Protein AF-A0A1C7M4K4-F1 (afdb_monomer_lite)

InterPro domains:
  IPR022140 Kinesin-like KIF1-type [PF12423] (1-36)

Structure (mmCIF, N/CA/C/O backbone):
data_AF-A0A1C7M4K4-F1
#
_entry.id   AF-A0A1C7M4K4-F1
#
loop_
_atom_site.group_PDB
_atom_site.id
_atom_site.type_symbol
_atom_site.label_atom_id
_atom_site.label_alt_id
_atom_site.label_comp_id
_atom_site.label_asym_id
_atom_site.label_entity_id
_atom_site.label_seq_id
_atom_site.pdbx_PDB_ins_code
_atom_site.Cartn_x
_atom_site.Cartn_y
_atom_site.Cartn_z
_atom_site.occupancy
_atom_site.B_iso_or_equiv
_atom_site.auth_seq_id
_atom_site.auth_comp_id
_atom_site.auth_asym_id
_atom_site.auth_atom_id
_atom_site.pdbx_PDB_model_num
ATOM 1 N N . MET A 1 1 ? 6.924 29.057 -15.628 1.00 46.75 1 MET A N 1
ATOM 2 C CA . MET A 1 1 ? 8.253 29.701 -15.660 1.00 46.75 1 MET A CA 1
ATOM 3 C C . MET A 1 1 ? 8.216 30.944 -14.778 1.00 46.75 1 MET A C 1
ATOM 5 O O . MET A 1 1 ? 7.530 31.891 -15.134 1.00 46.75 1 MET A O 1
ATOM 9 N N . ARG A 1 2 ? 8.827 30.915 -13.585 1.00 50.66 2 ARG A N 1
ATOM 10 C CA . ARG A 1 2 ? 8.952 32.088 -12.697 1.00 50.66 2 ARG A CA 1
ATOM 11 C C . ARG A 1 2 ? 10.409 32.552 -12.726 1.00 50.66 2 ARG A C 1
ATOM 13 O O . ARG A 1 2 ? 11.301 31.719 -12.654 1.00 50.66 2 ARG A O 1
ATOM 20 N N . ASN A 1 3 ? 10.606 33.856 -12.897 1.00 53.69 3 ASN A N 1
ATOM 21 C CA . ASN A 1 3 ? 11.879 34.531 -13.156 1.00 53.69 3 ASN A CA 1
ATOM 22 C C . ASN A 1 3 ? 12.994 34.135 -12.163 1.00 53.69 3 ASN A C 1
ATOM 24 O O . ASN A 1 3 ? 13.045 34.647 -11.049 1.00 53.69 3 ASN A O 1
ATOM 28 N N . LEU A 1 4 ? 13.911 33.251 -12.575 1.00 54.09 4 LEU A N 1
ATOM 29 C CA . LEU A 1 4 ? 15.167 32.974 -11.854 1.00 54.09 4 LEU A CA 1
ATOM 30 C C . LEU A 1 4 ? 16.148 34.155 -11.950 1.00 54.09 4 LEU A C 1
ATOM 32 O O . LEU A 1 4 ? 16.954 34.378 -11.052 1.00 54.09 4 LEU A O 1
ATOM 36 N N . THR A 1 5 ? 16.022 34.974 -12.996 1.00 58.25 5 THR A N 1
ATOM 37 C CA . THR A 1 5 ? 16.877 36.142 -13.246 1.00 58.25 5 THR A CA 1
ATOM 38 C C . THR A 1 5 ? 16.751 37.235 -12.184 1.00 58.25 5 THR A C 1
ATOM 40 O O . THR A 1 5 ? 17.713 37.953 -11.943 1.00 58.25 5 THR A O 1
ATOM 43 N N . THR A 1 6 ? 15.615 37.340 -11.484 1.00 59.91 6 THR A N 1
ATOM 44 C CA . THR A 1 6 ? 15.404 38.350 -10.427 1.00 59.91 6 THR A CA 1
ATOM 45 C C . THR A 1 6 ? 16.174 38.089 -9.130 1.00 59.91 6 THR A C 1
ATOM 47 O O . THR A 1 6 ? 16.177 38.950 -8.251 1.00 59.91 6 THR A O 1
ATOM 50 N N . PHE A 1 7 ? 16.809 36.922 -8.983 1.00 57.34 7 PHE A N 1
ATOM 51 C CA . PHE A 1 7 ? 17.496 36.526 -7.747 1.00 57.34 7 PHE A CA 1
ATOM 52 C C . PHE A 1 7 ? 19.019 36.412 -7.888 1.00 57.34 7 PHE A C 1
ATOM 54 O O . PHE A 1 7 ? 19.685 36.153 -6.890 1.00 57.34 7 PHE A O 1
ATOM 61 N N . ILE A 1 8 ? 19.568 36.670 -9.081 1.00 62.00 8 ILE A N 1
ATOM 62 C CA . ILE A 1 8 ? 21.019 36.653 -9.343 1.00 62.00 8 ILE A CA 1
ATOM 63 C C . ILE A 1 8 ? 21.746 37.680 -8.457 1.00 62.00 8 ILE A C 1
ATOM 65 O O . ILE A 1 8 ? 22.787 37.376 -7.884 1.00 62.00 8 ILE A O 1
ATOM 69 N N . ASP A 1 9 ? 21.136 38.846 -8.233 1.00 61.25 9 ASP A N 1
ATOM 70 C CA . ASP A 1 9 ? 21.729 39.935 -7.442 1.00 61.25 9 ASP A CA 1
ATOM 71 C C . ASP A 1 9 ? 21.470 39.820 -5.925 1.00 61.25 9 ASP A C 1
ATOM 73 O O . ASP A 1 9 ? 21.831 40.709 -5.151 1.00 61.25 9 ASP A O 1
ATOM 77 N N . ARG A 1 10 ? 20.820 38.741 -5.461 1.00 69.25 10 ARG A N 1
ATOM 78 C CA . ARG A 1 10 ? 20.523 38.500 -4.036 1.00 69.25 10 ARG A CA 1
ATOM 79 C C . ARG A 1 10 ? 21.192 37.206 -3.562 1.00 69.25 10 ARG A C 1
ATOM 81 O O . ARG A 1 10 ? 20.513 36.183 -3.442 1.00 69.25 10 ARG A O 1
ATOM 88 N N . PRO A 1 11 ? 22.494 37.235 -3.222 1.00 60.09 11 PRO A N 1
ATOM 89 C CA . PRO A 1 11 ? 23.253 36.032 -2.871 1.00 60.09 11 PRO A CA 1
ATOM 90 C C . PRO A 1 11 ? 22.658 35.261 -1.680 1.00 60.09 11 PRO A C 1
ATOM 92 O O . PRO A 1 11 ? 22.713 34.035 -1.658 1.00 60.09 11 PRO A O 1
ATOM 95 N N . SER A 1 12 ? 21.984 35.937 -0.744 1.00 64.25 12 SER A N 1
ATOM 96 C CA . SER A 1 12 ? 21.275 35.296 0.375 1.00 64.25 12 SER A CA 1
ATOM 97 C C . SER A 1 12 ? 20.030 34.491 -0.029 1.00 64.25 12 SER A C 1
ATOM 99 O O . SER A 1 12 ? 19.659 33.566 0.682 1.00 64.25 12 SER A O 1
ATOM 101 N N . TYR A 1 13 ? 19.389 34.806 -1.160 1.00 53.91 13 TYR A N 1
ATOM 102 C CA . TYR A 1 13 ? 18.239 34.054 -1.690 1.00 53.91 13 TYR A CA 1
ATOM 103 C C . TYR A 1 13 ? 18.662 32.943 -2.664 1.00 53.91 13 TYR A C 1
ATOM 105 O O . TYR A 1 13 ? 17.945 31.956 -2.813 1.00 53.91 13 TYR A O 1
ATOM 113 N N . SER A 1 14 ? 19.838 33.077 -3.289 1.00 56.38 14 SER A N 1
ATOM 114 C CA . SER A 1 14 ? 20.407 32.074 -4.203 1.00 56.38 14 SER A CA 1
ATOM 115 C C . SER A 1 14 ? 20.755 30.744 -3.522 1.00 56.38 14 SER A C 1
ATOM 117 O O . SER A 1 14 ? 20.726 29.706 -4.167 1.00 56.38 14 SER A O 1
ATOM 119 N N . GLN A 1 15 ? 20.985 30.739 -2.201 1.00 57.41 15 GLN A N 1
ATOM 120 C CA . GLN A 1 15 ? 21.306 29.520 -1.441 1.00 57.41 15 GLN A CA 1
ATOM 121 C C . GLN A 1 15 ? 20.171 28.484 -1.393 1.00 57.41 15 GLN A C 1
ATOM 123 O O . GLN A 1 15 ? 20.420 27.328 -1.065 1.00 57.41 15 GLN A O 1
ATOM 128 N N . HIS A 1 16 ? 18.934 28.878 -1.708 1.00 56.62 16 HIS A N 1
ATOM 129 C CA . HIS A 1 16 ? 17.776 27.978 -1.730 1.00 56.62 16 HIS A CA 1
ATOM 130 C C . HIS A 1 16 ? 17.348 27.567 -3.146 1.00 56.62 16 HIS A C 1
ATOM 132 O O . HIS A 1 16 ? 16.358 26.853 -3.296 1.00 56.62 16 HIS A O 1
ATOM 138 N N . PHE A 1 17 ? 18.065 28.018 -4.178 1.00 54.44 17 PHE A N 1
ATOM 139 C CA . PHE A 1 17 ? 17.784 27.695 -5.571 1.00 54.44 17 PHE A CA 1
ATOM 140 C C . PHE A 1 17 ? 19.033 27.095 -6.216 1.00 54.44 17 PHE A C 1
ATOM 142 O O . PHE A 1 17 ? 20.021 27.795 -6.416 1.00 54.44 17 PHE A O 1
ATOM 149 N N . SER A 1 18 ? 18.974 25.820 -6.603 1.00 56.62 18 SER A N 1
ATOM 150 C CA . SER A 1 18 ? 19.970 25.228 -7.500 1.00 56.62 18 SER A CA 1
ATOM 151 C C . SER A 1 18 ? 19.846 25.898 -8.868 1.00 56.62 18 SER A C 1
ATOM 153 O O . SER A 1 18 ? 18.987 25.541 -9.672 1.00 56.62 18 SER A O 1
ATOM 155 N N . SER A 1 19 ? 20.658 26.928 -9.114 1.00 59.34 19 SER A N 1
ATOM 156 C CA . SER A 1 19 ? 20.628 27.707 -10.357 1.00 59.34 19 SER A CA 1
ATOM 157 C C . SER A 1 19 ? 21.043 26.897 -11.586 1.00 59.34 19 SER A C 1
ATOM 159 O O . SER A 1 19 ? 20.659 27.258 -12.694 1.00 59.34 19 SER A O 1
ATOM 161 N N . GLU A 1 20 ? 21.805 25.819 -11.394 1.00 62.69 20 GLU A N 1
ATOM 162 C CA . GLU A 1 20 ? 22.304 24.969 -12.481 1.00 62.69 20 GLU A CA 1
ATOM 163 C C . GLU A 1 20 ? 21.288 23.895 -12.907 1.00 62.69 20 GLU A C 1
ATOM 165 O O . GLU A 1 20 ? 21.146 23.639 -14.099 1.00 62.69 20 GLU A O 1
ATOM 170 N N . GLU A 1 21 ? 20.503 23.335 -11.976 1.00 61.47 21 GLU A N 1
ATOM 171 C CA . GLU A 1 21 ? 19.523 22.273 -12.260 1.00 61.47 21 GLU A CA 1
ATOM 172 C C . GLU A 1 21 ? 18.221 22.457 -11.451 1.00 61.47 21 GLU A C 1
ATOM 174 O O . GLU A 1 21 ? 17.932 21.707 -10.522 1.00 61.47 21 GLU A O 1
ATOM 179 N N . PRO A 1 22 ? 17.372 23.443 -11.793 1.00 58.44 22 PRO A N 1
ATOM 180 C CA . PRO A 1 22 ? 16.155 23.753 -11.032 1.00 58.44 22 PRO A CA 1
ATOM 181 C C . PRO A 1 22 ? 15.040 22.700 -11.164 1.00 58.44 22 PRO A C 1
ATOM 183 O O . PRO A 1 22 ? 13.974 22.853 -10.568 1.00 58.44 22 PRO A O 1
ATOM 186 N N . PHE A 1 23 ? 15.256 21.667 -11.982 1.00 61.31 23 PHE A N 1
ATOM 187 C CA . PHE A 1 23 ? 14.284 20.614 -12.280 1.00 61.31 23 PHE A CA 1
ATOM 188 C C . PHE A 1 23 ? 14.733 19.223 -11.824 1.00 61.31 23 PHE A C 1
ATOM 190 O O . PHE A 1 23 ? 13.946 18.285 -11.948 1.00 61.31 23 PHE A O 1
ATOM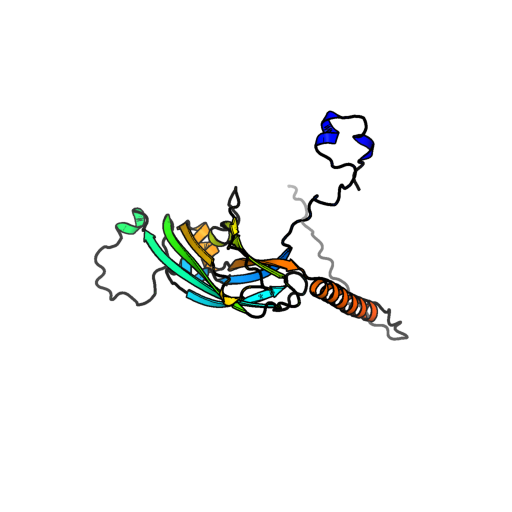 197 N N . TYR A 1 24 ? 15.957 19.084 -11.304 1.00 61.59 24 TYR A N 1
ATOM 198 C CA . TYR A 1 24 ? 16.504 17.797 -10.891 1.00 61.59 24 TYR A CA 1
ATOM 199 C C . TYR A 1 24 ? 16.954 17.852 -9.436 1.00 61.59 24 TYR A C 1
ATOM 201 O O . TYR A 1 24 ? 17.685 18.748 -9.023 1.00 61.59 24 TYR A O 1
ATOM 209 N N . ASP A 1 25 ? 16.521 16.857 -8.669 1.00 63.06 25 ASP A N 1
ATOM 210 C CA . ASP A 1 25 ? 17.173 16.535 -7.409 1.00 63.06 25 ASP A CA 1
ATOM 211 C C . ASP A 1 25 ? 18.479 15.805 -7.742 1.00 63.06 25 ASP A C 1
ATOM 213 O O . ASP A 1 25 ? 18.481 14.842 -8.512 1.00 63.06 25 ASP A O 1
ATOM 217 N N . SER A 1 26 ? 19.594 16.279 -7.184 1.00 68.88 26 SER A N 1
ATOM 218 C CA . SER A 1 26 ? 20.902 15.639 -7.313 1.00 68.88 26 SER A CA 1
ATOM 219 C C . SER A 1 26 ? 21.326 15.087 -5.949 1.00 68.88 26 SER A C 1
ATOM 221 O O . SER A 1 26 ? 21.577 15.872 -5.028 1.00 68.88 26 SER A O 1
ATOM 223 N N . PRO A 1 27 ? 21.400 13.753 -5.779 1.00 69.62 27 PRO A N 1
ATOM 224 C CA . PRO A 1 27 ? 21.104 12.706 -6.764 1.00 69.62 27 PRO A CA 1
ATOM 225 C C . PRO A 1 27 ? 19.590 12.469 -6.962 1.00 69.62 27 PRO A C 1
ATOM 227 O O . PRO A 1 27 ? 18.801 12.753 -6.057 1.00 69.62 27 PRO A O 1
ATOM 230 N N . PRO A 1 28 ? 19.176 11.892 -8.108 1.00 72.06 28 PRO A N 1
ATOM 231 C CA . PRO A 1 28 ? 17.776 11.572 -8.356 1.00 72.06 28 PRO A CA 1
ATOM 232 C C . PRO A 1 28 ? 17.254 10.535 -7.350 1.00 72.06 28 PRO A C 1
ATOM 234 O O . PRO A 1 28 ? 18.022 9.696 -6.862 1.00 72.06 28 PRO A O 1
ATOM 237 N N . PRO A 1 29 ? 15.941 10.540 -7.052 1.00 82.69 29 PRO A N 1
ATOM 238 C CA . PRO A 1 29 ? 15.349 9.571 -6.144 1.00 82.69 29 PRO A CA 1
ATOM 239 C C . PRO A 1 29 ? 15.537 8.144 -6.670 1.00 82.69 29 PRO A C 1
ATOM 241 O O . PRO A 1 29 ? 15.172 7.812 -7.795 1.00 82.69 29 PRO A O 1
ATOM 244 N N . GLU A 1 30 ? 16.080 7.279 -5.816 1.00 89.56 30 GLU A N 1
ATOM 245 C CA . GLU A 1 30 ? 16.436 5.900 -6.166 1.00 89.56 30 GLU A CA 1
ATOM 246 C C . GLU A 1 30 ? 15.213 5.018 -6.474 1.00 89.56 30 GLU A C 1
ATOM 248 O O . GLU A 1 30 ? 15.291 4.080 -7.269 1.00 89.56 30 GLU A O 1
ATOM 253 N N . TYR A 1 31 ? 14.076 5.322 -5.845 1.00 95.00 31 TYR A N 1
ATOM 254 C CA . TYR A 1 31 ? 12.840 4.563 -5.974 1.00 95.00 31 TYR A CA 1
ATOM 255 C C . TYR A 1 31 ? 11.718 5.429 -6.530 1.00 95.00 31 TYR A C 1
ATOM 257 O O . TYR A 1 31 ? 11.457 6.531 -6.050 1.00 95.00 31 TYR A O 1
ATOM 265 N N . SER A 1 32 ? 10.992 4.873 -7.493 1.00 94.69 32 SER A N 1
ATOM 266 C CA . SER A 1 32 ? 9.803 5.472 -8.090 1.00 94.69 32 SER A CA 1
ATOM 267 C C . SER A 1 32 ? 8.543 4.766 -7.606 1.00 94.69 32 SER A C 1
ATOM 269 O O . SER A 1 32 ? 8.531 3.547 -7.439 1.00 94.69 32 SER A O 1
ATOM 271 N N . PHE A 1 33 ? 7.465 5.519 -7.394 1.00 96.50 33 PHE A N 1
ATOM 272 C CA . PHE A 1 33 ? 6.158 4.949 -7.077 1.00 96.50 33 PHE A CA 1
ATOM 273 C C . PHE A 1 33 ? 5.587 4.233 -8.306 1.00 96.50 33 PHE A C 1
ATOM 275 O O . PHE A 1 33 ? 5.303 4.876 -9.316 1.00 96.50 33 PHE A O 1
ATOM 282 N N . ILE A 1 34 ? 5.403 2.914 -8.221 1.00 96.88 34 ILE A N 1
ATOM 283 C CA . ILE A 1 34 ? 4.929 2.107 -9.357 1.00 96.88 34 ILE A CA 1
ATOM 284 C C . ILE A 1 34 ? 3.428 1.841 -9.305 1.00 96.88 34 ILE A C 1
ATOM 286 O O . ILE A 1 34 ? 2.786 1.693 -10.345 1.00 96.88 34 ILE A O 1
ATOM 290 N N . GLY A 1 35 ? 2.841 1.799 -8.111 1.00 97.81 35 GLY A N 1
ATOM 291 C CA . GLY A 1 35 ? 1.451 1.406 -7.961 1.00 97.81 35 GLY A CA 1
ATOM 292 C C . GLY A 1 35 ? 1.040 1.139 -6.527 1.00 97.81 35 GLY A C 1
ATOM 293 O O . GLY A 1 35 ? 1.854 1.169 -5.605 1.00 97.81 35 GLY A O 1
ATOM 294 N N . ASN A 1 36 ? -0.241 0.861 -6.329 1.00 98.19 36 ASN A N 1
ATOM 295 C CA . ASN A 1 36 ? -0.790 0.571 -5.014 1.00 98.19 36 ASN A CA 1
ATOM 296 C C . ASN A 1 36 ? -1.810 -0.567 -5.042 1.00 98.19 36 ASN A C 1
ATOM 298 O O . ASN A 1 36 ? -2.485 -0.815 -6.041 1.00 98.19 36 ASN A O 1
ATOM 302 N N . ALA A 1 37 ? -1.928 -1.238 -3.900 1.00 98.12 37 ALA A N 1
ATOM 303 C CA . ALA A 1 37 ? -3.008 -2.171 -3.618 1.00 98.12 37 ALA A CA 1
ATOM 304 C C . ALA A 1 37 ? -3.968 -1.558 -2.594 1.00 98.12 37 ALA A C 1
ATOM 306 O O . ALA A 1 37 ? -3.532 -0.917 -1.637 1.00 98.12 37 ALA A O 1
ATOM 307 N N . LEU A 1 38 ? -5.276 -1.739 -2.785 1.00 97.50 38 LEU A N 1
ATOM 308 C CA . LEU A 1 38 ? -6.299 -1.146 -1.921 1.00 97.50 38 LEU A CA 1
ATOM 309 C C . LEU A 1 38 ? -6.866 -2.174 -0.946 1.00 97.50 38 LEU A C 1
ATOM 311 O O . LEU A 1 38 ? -7.452 -3.178 -1.346 1.00 97.50 38 LEU A O 1
ATOM 315 N N . LEU A 1 39 ? -6.741 -1.882 0.344 1.00 97.25 39 LEU A N 1
ATOM 316 C CA . LEU A 1 39 ? -7.213 -2.723 1.437 1.00 97.25 39 LEU A CA 1
ATOM 317 C C . LEU A 1 39 ? -8.459 -2.115 2.082 1.00 97.25 39 LEU A C 1
ATOM 319 O O . LEU A 1 39 ? -8.415 -0.984 2.557 1.00 97.25 39 LEU A O 1
ATOM 323 N N . SER A 1 40 ? -9.566 -2.858 2.146 1.00 97.19 40 SER A N 1
ATOM 324 C CA . SER A 1 40 ? -10.767 -2.378 2.842 1.00 97.19 40 SER A CA 1
ATOM 325 C C . SER A 1 40 ? -10.528 -2.268 4.348 1.00 97.19 40 SER A C 1
ATOM 327 O O . SER A 1 40 ? -10.076 -3.215 4.991 1.00 97.19 40 SER A O 1
ATOM 329 N N . LEU A 1 41 ? -10.900 -1.127 4.929 1.00 96.62 41 LEU A N 1
ATOM 330 C CA . LEU A 1 41 ? -10.781 -0.869 6.367 1.00 96.62 41 LEU A CA 1
ATOM 331 C C . LEU A 1 41 ? -12.010 -1.310 7.167 1.00 96.62 41 LEU A C 1
ATOM 333 O O . LEU A 1 41 ? -11.990 -1.335 8.402 1.00 96.62 41 LEU A O 1
ATOM 337 N N . ALA A 1 42 ? -13.081 -1.694 6.471 1.00 95.94 42 ALA A N 1
ATOM 338 C CA . ALA A 1 42 ? -14.365 -2.020 7.072 1.00 95.94 42 ALA A CA 1
ATOM 339 C C . ALA A 1 42 ? -14.285 -3.100 8.175 1.00 95.94 42 ALA A C 1
ATOM 341 O O . ALA A 1 42 ? -14.987 -2.943 9.184 1.00 95.94 42 ALA A O 1
ATOM 342 N N . PRO A 1 43 ? -13.431 -4.145 8.068 1.00 95.38 43 PRO A N 1
ATOM 343 C CA . PRO A 1 43 ? -13.251 -5.139 9.129 1.00 95.38 43 PRO A CA 1
ATOM 344 C C . PRO A 1 43 ? -12.844 -4.542 10.485 1.00 95.38 43 PRO A C 1
ATOM 346 O O . PRO A 1 43 ? -13.414 -4.925 11.509 1.00 95.38 43 PRO A O 1
ATOM 349 N N . LEU A 1 44 ? -11.970 -3.527 10.507 1.00 95.31 44 LEU A N 1
ATOM 350 C CA . LEU A 1 44 ? -11.517 -2.881 11.748 1.00 95.31 44 LEU A CA 1
ATOM 351 C C . LEU A 1 44 ? -12.675 -2.246 12.525 1.00 95.31 44 LEU A C 1
ATOM 353 O O . LEU A 1 44 ? -12.756 -2.376 13.747 1.00 95.31 44 LEU A O 1
ATOM 357 N N . SER A 1 45 ? -13.616 -1.611 11.821 1.00 94.62 45 SER A N 1
ATOM 358 C CA . SER A 1 45 ? -14.796 -0.992 12.446 1.00 94.62 45 SER A CA 1
ATOM 359 C C . SER A 1 45 ? -15.738 -2.010 13.107 1.00 94.62 45 SER A C 1
ATOM 361 O O . SER A 1 45 ? -16.449 -1.674 14.060 1.00 94.62 45 SER A O 1
ATOM 363 N N . ARG A 1 46 ? -15.721 -3.262 12.629 1.00 93.38 46 ARG A N 1
ATOM 364 C CA . ARG A 1 46 ? -16.562 -4.378 13.091 1.00 93.38 46 ARG A CA 1
ATOM 365 C C . ARG A 1 46 ? -15.841 -5.330 14.045 1.00 93.38 46 ARG A C 1
ATOM 367 O O . ARG A 1 46 ? -16.364 -6.399 14.325 1.00 93.38 46 ARG A O 1
ATOM 374 N N . ARG A 1 47 ? -14.649 -4.963 14.530 1.00 92.50 47 ARG A N 1
ATOM 375 C CA . ARG A 1 47 ? -13.801 -5.835 15.365 1.00 92.50 47 ARG A CA 1
ATOM 376 C C . ARG A 1 47 ? -13.450 -7.165 14.691 1.00 92.50 47 ARG A C 1
ATOM 378 O O . ARG A 1 47 ? -13.349 -8.193 15.355 1.00 92.50 47 ARG A O 1
ATOM 385 N N . LEU A 1 48 ? -13.243 -7.143 13.379 1.00 94.12 48 LEU A N 1
ATOM 386 C CA . LEU A 1 48 ? -12.884 -8.322 12.605 1.00 94.12 48 LEU A CA 1
ATOM 387 C C . LEU A 1 48 ? -11.461 -8.215 12.072 1.00 94.12 48 LEU A C 1
ATOM 389 O O . LEU A 1 48 ? -11.057 -7.179 11.544 1.00 94.12 48 LEU A O 1
ATOM 393 N N . SER A 1 49 ? -10.731 -9.321 12.191 1.00 95.62 49 SER A N 1
ATOM 394 C CA . SER A 1 49 ? -9.510 -9.538 11.419 1.00 95.62 49 SER A CA 1
ATOM 395 C C . SER A 1 49 ? -9.889 -10.041 10.027 1.00 95.62 49 SER A C 1
ATOM 397 O O . SER A 1 49 ? -10.911 -10.710 9.865 1.00 95.62 49 SER A O 1
ATOM 399 N N . SER A 1 50 ? -9.089 -9.718 9.020 1.00 96.12 50 SER A N 1
ATOM 400 C CA . SER A 1 50 ? -9.352 -10.089 7.630 1.00 96.12 50 SER A CA 1
ATOM 401 C C . SER A 1 50 ? -8.058 -10.372 6.888 1.00 96.12 50 SER A C 1
ATOM 403 O O . SER A 1 50 ? -7.093 -9.634 7.053 1.00 96.12 50 SER A O 1
ATOM 405 N N . SER A 1 51 ? -8.072 -11.377 6.015 1.00 97.44 51 SER A N 1
ATOM 406 C CA . SER A 1 51 ? -7.002 -11.655 5.058 1.00 97.44 51 SER A CA 1
ATOM 407 C C . SER A 1 51 ? -7.579 -11.620 3.648 1.00 97.44 51 SER A C 1
ATOM 409 O O . SER A 1 51 ? -8.655 -12.170 3.406 1.00 97.44 51 SER A O 1
ATOM 411 N N . SER A 1 52 ? -6.897 -10.944 2.729 1.00 97.19 52 SER A N 1
ATOM 412 C CA . SER A 1 52 ? -7.329 -10.808 1.338 1.00 97.19 52 SER A CA 1
ATOM 413 C C . SER A 1 52 ? -6.132 -10.727 0.402 1.00 97.19 52 SER A C 1
ATOM 415 O O . SER A 1 52 ? -5.126 -10.102 0.733 1.00 97.19 52 SER A O 1
ATOM 417 N N . VAL A 1 53 ? -6.261 -11.313 -0.787 1.00 98.31 53 VAL A N 1
ATOM 418 C CA . VAL A 1 53 ? -5.332 -11.078 -1.897 1.00 98.31 53 VAL A CA 1
ATOM 419 C C . VAL A 1 53 ? -5.898 -9.947 -2.745 1.00 98.31 53 VAL A C 1
ATOM 421 O O . VAL A 1 53 ? -7.026 -10.045 -3.224 1.00 98.31 53 VAL A O 1
ATOM 424 N N . VAL A 1 54 ? -5.132 -8.872 -2.895 1.00 98.00 54 VAL A N 1
ATOM 425 C CA . VAL A 1 54 ? -5.541 -7.651 -3.596 1.00 98.00 54 VAL A CA 1
ATOM 426 C C . VAL A 1 54 ? -4.596 -7.367 -4.767 1.00 98.00 54 VAL A C 1
ATOM 428 O O . VAL A 1 54 ? -3.393 -7.619 -4.654 1.00 98.00 54 VAL A O 1
ATOM 431 N N . PRO A 1 55 ? -5.109 -6.884 -5.911 1.00 98.25 55 PRO A N 1
ATOM 432 C CA . PRO A 1 55 ? -4.276 -6.522 -7.052 1.00 98.25 55 PRO A CA 1
ATOM 433 C C . PRO A 1 55 ? -3.453 -5.262 -6.761 1.00 98.25 55 PRO A C 1
ATOM 435 O O . PRO A 1 55 ? -3.902 -4.359 -6.053 1.00 98.25 55 PRO A O 1
ATOM 438 N N . ILE A 1 56 ? -2.259 -5.204 -7.346 1.00 98.44 56 ILE A N 1
ATOM 439 C CA . ILE A 1 56 ? -1.408 -4.015 -7.391 1.00 98.44 56 ILE A CA 1
ATOM 440 C C . ILE A 1 56 ? -1.662 -3.352 -8.739 1.00 98.44 56 ILE A C 1
ATOM 442 O O . ILE A 1 56 ? -1.346 -3.931 -9.781 1.00 98.44 56 ILE A O 1
ATOM 446 N N . PHE A 1 57 ? -2.235 -2.154 -8.724 1.00 98.19 57 PHE A N 1
ATOM 447 C CA . PHE A 1 57 ? -2.492 -1.393 -9.942 1.00 98.19 57 PHE A CA 1
ATOM 448 C C . PHE A 1 57 ? -1.351 -0.429 -10.222 1.00 98.19 57 PHE A C 1
ATOM 450 O O . PHE A 1 57 ? -0.952 0.332 -9.339 1.00 98.19 57 PHE A O 1
ATOM 457 N N . CYS A 1 58 ? -0.853 -0.440 -11.458 1.00 96.06 58 CYS A N 1
ATOM 458 C CA . CYS A 1 58 ? 0.105 0.546 -11.928 1.00 96.06 58 CYS A CA 1
ATOM 459 C C . CYS A 1 58 ? -0.515 1.938 -11.847 1.00 96.06 58 CYS A C 1
ATOM 461 O O . CYS A 1 58 ? -1.625 2.166 -12.337 1.00 96.06 58 CYS A O 1
ATOM 463 N N . ARG A 1 59 ? 0.214 2.895 -11.269 1.00 92.62 59 ARG A N 1
ATOM 464 C CA . ARG A 1 59 ? -0.282 4.271 -11.171 1.00 92.62 59 ARG A CA 1
ATOM 465 C C . ARG A 1 59 ? -0.454 4.929 -12.540 1.00 92.62 59 ARG A C 1
ATOM 467 O O . ARG A 1 59 ? -1.346 5.770 -12.683 1.00 92.62 59 ARG A O 1
ATOM 474 N N . TYR A 1 60 ? 0.408 4.560 -13.486 1.00 93.31 60 TYR A N 1
ATOM 475 C CA . TYR A 1 60 ? 0.482 5.139 -14.821 1.00 93.31 60 TYR A CA 1
ATOM 476 C C . TYR A 1 60 ? -0.565 4.545 -15.763 1.00 93.31 60 TYR A C 1
ATOM 478 O O . TYR A 1 60 ? -1.415 5.265 -16.279 1.00 93.31 60 TYR A O 1
ATOM 486 N N . THR A 1 61 ? -0.559 3.219 -15.916 1.00 93.56 61 THR A N 1
ATOM 487 C CA . THR A 1 61 ? -1.397 2.533 -16.909 1.00 93.56 61 THR A CA 1
ATOM 488 C C . THR A 1 61 ? -2.763 2.109 -16.375 1.00 93.56 61 THR A C 1
ATOM 490 O O . THR A 1 61 ? -3.638 1.744 -17.156 1.00 93.56 61 THR A O 1
ATOM 493 N N . ALA A 1 62 ? -2.958 2.142 -15.050 1.00 93.00 62 ALA A N 1
ATOM 494 C CA . ALA A 1 62 ? -4.098 1.547 -14.347 1.00 93.00 62 ALA A CA 1
ATOM 495 C C . ALA A 1 62 ? -4.264 0.028 -14.570 1.00 93.00 62 ALA A C 1
ATOM 497 O O . ALA A 1 62 ? -5.290 -0.543 -14.201 1.00 93.00 62 ALA A O 1
ATOM 498 N N . GLU A 1 63 ? -3.256 -0.647 -15.129 1.00 94.50 63 GLU A N 1
ATOM 499 C CA . GLU A 1 63 ? -3.257 -2.098 -15.308 1.00 94.50 63 GLU A CA 1
ATOM 500 C C . GLU A 1 63 ? -2.803 -2.811 -14.032 1.00 94.50 63 GLU A C 1
ATOM 502 O O . GLU A 1 63 ? -1.998 -2.293 -13.252 1.00 94.50 63 GLU A O 1
ATOM 507 N N . ALA A 1 64 ? -3.316 -4.020 -13.807 1.00 97.00 64 ALA A N 1
ATOM 508 C CA . ALA A 1 64 ? -2.857 -4.861 -12.711 1.00 97.00 64 ALA A CA 1
ATOM 509 C C . ALA A 1 64 ? -1.462 -5.418 -13.040 1.00 97.00 64 ALA A C 1
ATOM 511 O O . ALA A 1 64 ? -1.321 -6.279 -13.905 1.00 97.00 64 ALA A O 1
ATOM 512 N N . ILE A 1 65 ? -0.439 -4.940 -12.331 1.00 96.50 65 ILE A N 1
ATOM 513 C CA . ILE A 1 65 ? 0.968 -5.347 -12.508 1.00 96.50 65 ILE A CA 1
ATOM 514 C C . ILE A 1 65 ? 1.397 -6.440 -11.528 1.00 96.50 65 ILE A C 1
ATOM 516 O O . ILE A 1 65 ? 2.516 -6.935 -11.582 1.00 96.50 65 ILE A O 1
ATOM 520 N N . GLY A 1 66 ? 0.522 -6.808 -10.598 1.00 97.31 66 GLY A N 1
ATOM 521 C CA . GLY A 1 66 ? 0.804 -7.828 -9.606 1.00 97.31 66 GLY A CA 1
ATOM 522 C C . GLY A 1 66 ? -0.336 -8.004 -8.620 1.00 97.31 66 GLY A C 1
ATOM 523 O O . GLY A 1 66 ? -1.439 -7.487 -8.797 1.00 97.31 66 GLY A O 1
ATOM 524 N N . SER A 1 67 ? -0.065 -8.743 -7.554 1.00 98.12 67 SER A N 1
ATOM 525 C CA . SER A 1 67 ? -0.974 -8.899 -6.422 1.00 98.12 67 SER A CA 1
ATOM 526 C C . SER A 1 67 ? -0.192 -9.085 -5.133 1.00 98.12 67 SER A C 1
ATOM 528 O O . SER A 1 67 ? 0.953 -9.549 -5.147 1.00 98.12 67 SER A O 1
ATOM 530 N N . CYS A 1 68 ? -0.815 -8.747 -4.011 1.00 98.06 68 CYS A N 1
ATOM 531 C CA . CYS A 1 68 ? -0.269 -9.044 -2.701 1.00 98.06 68 CYS A CA 1
ATOM 532 C C . CYS A 1 68 ? -1.325 -9.612 -1.753 1.00 98.06 68 CYS A C 1
ATOM 534 O O . CYS A 1 68 ? -2.506 -9.269 -1.825 1.00 98.06 68 CYS A O 1
ATOM 536 N N . ARG A 1 69 ? -0.898 -10.504 -0.855 1.00 98.12 69 ARG A N 1
ATOM 537 C CA . ARG A 1 69 ? -1.707 -10.943 0.282 1.00 98.12 69 ARG A CA 1
ATOM 538 C C . ARG A 1 69 ? -1.507 -9.961 1.424 1.00 98.12 69 ARG A C 1
ATOM 540 O O . ARG A 1 69 ? -0.380 -9.740 1.862 1.00 98.12 69 ARG A O 1
ATOM 547 N N . VAL A 1 70 ? -2.614 -9.401 1.896 1.00 98.19 70 VAL A N 1
ATOM 548 C CA . VAL A 1 70 ? -2.652 -8.437 2.990 1.00 98.19 70 VAL A CA 1
ATOM 549 C C . VAL A 1 70 ? -3.568 -8.961 4.087 1.00 98.19 70 VAL A C 1
ATOM 551 O O . VAL A 1 70 ? -4.697 -9.380 3.824 1.00 98.19 70 VAL A O 1
ATOM 554 N N . GLU A 1 71 ? -3.088 -8.929 5.324 1.00 98.00 71 GLU A N 1
ATOM 555 C CA . GLU A 1 71 ? -3.841 -9.285 6.520 1.00 98.00 71 GLU A CA 1
ATOM 556 C C . GLU A 1 71 ? -3.916 -8.091 7.478 1.00 98.00 71 GLU A C 1
ATOM 558 O O . GLU A 1 71 ? -2.919 -7.443 7.800 1.00 98.00 71 GLU A O 1
ATOM 563 N N . ILE A 1 72 ? -5.127 -7.824 7.957 1.00 97.19 72 ILE A N 1
ATOM 564 C CA . ILE A 1 72 ? -5.396 -6.966 9.103 1.00 97.19 72 ILE A CA 1
ATOM 565 C C . ILE A 1 72 ? -5.744 -7.880 10.269 1.00 97.19 72 ILE A C 1
ATOM 567 O O . ILE A 1 72 ? -6.772 -8.559 10.235 1.00 97.19 72 ILE A O 1
ATOM 571 N N . LYS A 1 73 ? -4.936 -7.852 11.327 1.00 97.31 73 LYS A N 1
ATOM 572 C CA . LYS A 1 73 ? -5.162 -8.656 12.530 1.00 97.31 73 LYS A CA 1
ATOM 573 C C . LYS A 1 73 ? -5.354 -7.777 13.750 1.00 97.31 73 LYS A C 1
ATOM 575 O O . LYS A 1 73 ? -4.426 -7.099 14.180 1.00 97.31 73 LYS A O 1
ATOM 580 N N . ILE A 1 74 ? -6.539 -7.802 14.345 1.00 96.00 74 ILE A N 1
ATOM 581 C CA . ILE A 1 74 ? -6.798 -7.059 15.581 1.00 96.00 74 ILE A CA 1
ATOM 582 C C . ILE A 1 74 ? -6.024 -7.717 16.720 1.00 96.00 74 ILE A C 1
ATOM 584 O O . ILE A 1 74 ? -6.173 -8.907 16.984 1.00 96.00 74 ILE A O 1
ATOM 588 N N . ALA A 1 75 ? -5.187 -6.925 17.383 1.00 95.75 75 ALA A N 1
ATOM 589 C CA . ALA A 1 75 ? -4.410 -7.355 18.533 1.00 95.75 75 ALA A CA 1
ATOM 590 C C . ALA A 1 75 ? -5.184 -7.124 19.833 1.00 95.75 75 ALA A C 1
ATOM 592 O O . ALA A 1 75 ? -5.216 -7.995 20.695 1.00 95.75 75 ALA A O 1
ATOM 593 N N . ASN A 1 76 ? -5.796 -5.944 19.983 1.00 94.25 76 ASN A N 1
ATOM 594 C CA . ASN A 1 76 ? -6.546 -5.584 21.184 1.00 94.25 76 ASN A CA 1
ATOM 595 C C . ASN A 1 76 ? -7.561 -4.460 20.906 1.00 94.25 76 ASN A C 1
ATOM 597 O O . ASN A 1 76 ? -7.326 -3.597 20.057 1.00 94.25 76 ASN A O 1
ATOM 601 N N . VAL A 1 77 ? -8.662 -4.440 21.662 1.00 93.00 77 VAL A N 1
ATOM 602 C CA . VAL A 1 77 ? -9.636 -3.341 21.696 1.00 93.00 77 VAL A CA 1
ATOM 603 C C . VAL A 1 77 ? -9.944 -2.986 23.148 1.00 93.00 77 VAL A C 1
ATOM 605 O O . VAL A 1 77 ? -10.672 -3.705 23.828 1.00 93.00 77 VAL A O 1
ATOM 608 N N . ILE A 1 78 ? -9.436 -1.847 23.611 1.00 92.81 78 ILE A N 1
ATOM 609 C CA . ILE A 1 78 ? -9.695 -1.335 24.960 1.00 92.81 78 ILE A CA 1
ATOM 610 C C . ILE A 1 78 ? -10.895 -0.391 24.891 1.00 92.81 78 ILE A C 1
ATOM 612 O O . ILE A 1 78 ? -10.854 0.629 24.198 1.00 92.81 78 ILE A O 1
ATOM 616 N N . LEU A 1 79 ? -11.979 -0.738 25.585 1.00 89.38 79 LEU A N 1
ATOM 617 C CA . LEU A 1 79 ? -13.200 0.068 25.619 1.00 89.38 79 LEU A CA 1
ATOM 618 C C . LEU A 1 79 ? -12.979 1.377 26.378 1.00 89.38 79 LEU A C 1
ATOM 620 O O . LEU A 1 79 ? -12.288 1.414 27.393 1.00 89.38 79 LEU A O 1
ATOM 624 N N . SER A 1 80 ? -13.631 2.449 25.924 1.00 86.88 80 SER A N 1
ATOM 625 C CA . SER A 1 80 ? -13.718 3.677 26.720 1.00 86.88 80 SER A CA 1
ATOM 626 C C . SER A 1 80 ? -14.497 3.412 28.025 1.00 86.88 80 SER A C 1
ATOM 628 O O . SER A 1 80 ? -15.494 2.684 27.961 1.00 86.88 80 SER A O 1
ATOM 630 N N . PRO A 1 81 ? -14.175 4.067 29.157 1.00 78.25 81 PRO A N 1
ATOM 631 C CA . PRO A 1 81 ? -14.867 3.865 30.439 1.00 78.25 81 PRO A CA 1
ATOM 632 C C . PRO A 1 81 ? -16.388 4.059 30.362 1.00 78.25 81 PRO A C 1
ATOM 634 O O . PRO A 1 81 ? -17.145 3.319 30.981 1.00 78.25 81 PRO A O 1
ATOM 637 N N . LYS A 1 82 ? -16.849 4.993 29.514 1.00 76.06 82 LYS A N 1
ATOM 638 C CA . LYS A 1 82 ? -18.279 5.257 29.264 1.00 76.06 82 LYS A CA 1
ATOM 639 C C . LYS A 1 82 ? -19.050 4.042 28.728 1.00 76.06 82 LYS A C 1
ATOM 641 O O . LYS A 1 82 ? -20.251 3.960 28.930 1.00 76.06 82 LYS A O 1
ATOM 646 N N . HIS A 1 83 ? -18.359 3.124 28.055 1.00 67.62 83 HIS A N 1
ATOM 647 C CA . HIS A 1 83 ? -18.925 1.904 27.471 1.00 67.62 83 HIS A CA 1
ATOM 648 C C . HIS A 1 83 ? -18.463 0.632 28.201 1.00 67.62 83 HIS A C 1
ATOM 650 O O . HIS A 1 83 ? -18.923 -0.456 27.868 1.00 67.62 83 HIS A O 1
ATOM 656 N N . ALA A 1 84 ? -17.552 0.747 29.175 1.00 62.31 84 ALA A N 1
ATOM 657 C CA . ALA A 1 84 ? -17.084 -0.377 29.984 1.00 62.31 84 ALA A CA 1
ATOM 658 C C . ALA A 1 84 ? -18.129 -0.797 31.034 1.00 62.31 84 ALA A C 1
ATOM 660 O O . ALA A 1 84 ? -18.255 -1.978 31.329 1.00 62.31 84 ALA A O 1
ATOM 661 N N . ASN A 1 85 ? -18.929 0.155 31.530 1.00 57.03 85 ASN A N 1
ATOM 662 C CA . ASN A 1 85 ? -19.931 -0.083 32.578 1.00 57.03 85 ASN A CA 1
ATOM 663 C C . ASN A 1 85 ? -21.317 -0.494 32.043 1.00 57.03 85 ASN A C 1
ATOM 665 O O . ASN A 1 85 ? -22.242 -0.691 32.825 1.00 57.03 85 ASN A O 1
ATOM 669 N N . THR A 1 86 ? -21.490 -0.626 30.722 1.00 56.28 86 THR A N 1
ATOM 670 C CA . THR A 1 86 ? -22.762 -1.053 30.099 1.00 56.28 86 THR A CA 1
ATOM 671 C C . THR A 1 86 ? -22.908 -2.580 30.043 1.00 56.28 86 THR A C 1
ATOM 673 O O . THR A 1 86 ? -23.847 -3.093 29.444 1.00 56.28 86 THR A O 1
ATOM 676 N N . SER A 1 87 ? -22.016 -3.340 30.681 1.00 54.34 87 SER A N 1
ATOM 677 C CA . SER A 1 87 ? -22.226 -4.767 30.933 1.00 54.34 87 SER A CA 1
ATOM 678 C C . SER A 1 87 ? -23.118 -4.970 32.163 1.00 54.34 87 SER A C 1
ATOM 680 O O . SER A 1 87 ? -22.706 -5.584 33.145 1.00 54.34 87 SER A O 1
ATOM 682 N N . THR A 1 88 ? -24.339 -4.433 32.138 1.00 49.34 88 THR A N 1
ATOM 683 C CA . THR A 1 88 ? -25.409 -4.955 32.990 1.00 49.34 88 THR A CA 1
ATOM 684 C C . THR A 1 88 ? -25.939 -6.227 32.335 1.00 49.34 88 THR A C 1
ATOM 686 O O . THR A 1 88 ? -26.153 -6.297 31.125 1.00 49.34 88 THR A O 1
ATOM 689 N N . THR A 1 89 ? -26.058 -7.269 33.148 1.00 51.75 89 THR A N 1
ATOM 690 C CA . THR A 1 89 ? -26.562 -8.611 32.849 1.00 51.75 89 THR A CA 1
ATOM 691 C C . THR A 1 89 ? -27.782 -8.599 31.920 1.00 51.75 89 THR A C 1
ATOM 693 O O . THR A 1 89 ? -28.923 -8.451 32.349 1.00 51.75 89 THR A O 1
ATOM 696 N N . SER A 1 90 ? -27.543 -8.798 30.623 1.00 53.06 90 SER A N 1
ATOM 697 C CA . SER A 1 90 ? -28.587 -9.108 29.648 1.00 53.06 90 SER A CA 1
ATOM 698 C C . SER A 1 90 ? -28.833 -10.616 29.652 1.00 53.06 90 SER A C 1
ATOM 700 O O . SER A 1 90 ? -27.933 -11.391 29.344 1.00 53.06 90 SER A O 1
ATOM 702 N N . THR A 1 91 ? -30.064 -11.033 29.945 1.00 57.06 91 THR A N 1
ATOM 703 C CA . THR A 1 91 ? -30.543 -12.424 29.817 1.00 57.06 91 THR A CA 1
ATOM 704 C C . THR A 1 91 ? -30.844 -12.825 28.369 1.00 57.06 91 THR A C 1
ATOM 706 O O . THR A 1 91 ? -31.247 -13.956 28.106 1.00 57.06 91 THR A O 1
ATOM 709 N N . ARG A 1 92 ? -30.655 -11.917 27.401 1.00 55.41 92 ARG A N 1
ATOM 710 C CA . ARG A 1 92 ? -30.769 -12.241 25.976 1.00 55.41 92 ARG A CA 1
ATOM 711 C C . ARG A 1 92 ? -29.485 -12.892 25.483 1.00 55.41 92 ARG A C 1
ATOM 713 O O . ARG A 1 92 ? -28.412 -12.303 25.600 1.00 55.41 92 ARG A O 1
ATOM 720 N N . SER A 1 93 ? -29.631 -14.072 24.884 1.00 48.44 93 SER A N 1
ATOM 721 C CA . SER A 1 93 ? -28.597 -14.763 24.113 1.00 48.44 93 SER A CA 1
ATOM 722 C C . SER A 1 93 ? -27.859 -13.772 23.210 1.00 48.44 93 SER A C 1
ATOM 724 O O . SER A 1 93 ? -28.484 -13.116 22.370 1.00 48.44 93 SER A O 1
ATOM 726 N N . SER A 1 94 ? -26.546 -13.641 23.398 1.00 51.28 94 SER A N 1
ATOM 727 C CA . SER A 1 94 ? -25.689 -12.789 22.576 1.00 51.28 94 SER A CA 1
ATOM 728 C C . SER A 1 94 ? -25.821 -13.205 21.113 1.00 51.28 94 SER A C 1
ATOM 730 O O . SER A 1 94 ? -25.400 -14.297 20.735 1.00 51.28 94 SER A O 1
ATOM 732 N N . SER A 1 95 ? -26.433 -12.342 20.300 1.00 47.78 95 SER A N 1
ATOM 733 C CA . SER A 1 95 ? -26.444 -12.493 18.845 1.00 47.78 95 SER A CA 1
ATOM 734 C C . SER A 1 95 ? -24.998 -12.653 18.348 1.00 47.78 95 SER A C 1
ATOM 736 O O . SER A 1 95 ? -24.128 -11.919 18.820 1.00 47.78 95 SER A O 1
ATOM 738 N N . PRO A 1 96 ? -24.715 -13.570 17.405 1.00 48.34 96 PRO A N 1
ATOM 739 C CA . PRO A 1 96 ? -23.357 -13.876 16.949 1.00 48.34 96 PRO A CA 1
ATOM 740 C C . PRO A 1 96 ? -22.711 -12.753 16.122 1.00 48.34 96 PRO A C 1
ATOM 742 O O . PRO A 1 96 ? -21.625 -12.941 15.580 1.00 48.34 96 PRO A O 1
ATOM 745 N N . VAL A 1 97 ? -23.358 -11.590 15.988 1.00 49.34 97 VAL A N 1
ATOM 746 C CA . VAL A 1 97 ? -22.825 -10.469 15.213 1.00 49.34 97 VAL A CA 1
ATOM 747 C C . VAL A 1 97 ? -21.678 -9.812 15.992 1.00 49.34 97 VAL A C 1
ATOM 749 O O . VAL A 1 97 ? -21.910 -9.286 17.084 1.00 49.34 97 VAL A O 1
ATOM 752 N N . PRO A 1 98 ? -20.450 -9.785 15.439 1.00 60.91 98 PRO A N 1
ATOM 753 C CA . PRO A 1 98 ? -19.333 -9.053 16.021 1.00 60.91 98 PRO A CA 1
ATOM 754 C C . PRO A 1 98 ? -19.737 -7.597 16.262 1.00 60.91 98 PRO A C 1
ATOM 756 O O . PRO A 1 98 ? -20.109 -6.874 15.334 1.00 60.91 98 PRO A O 1
ATOM 759 N N . GLY A 1 99 ? -19.711 -7.171 17.525 1.00 73.19 99 GLY A N 1
ATOM 760 C CA . GLY A 1 99 ? -20.084 -5.811 17.893 1.00 73.19 99 GLY A CA 1
ATOM 761 C C . GLY A 1 99 ? -19.165 -4.789 17.223 1.00 73.19 99 GLY A C 1
ATOM 762 O O . GLY A 1 99 ? -17.947 -4.960 17.170 1.00 73.19 99 GLY A O 1
ATOM 763 N N . THR A 1 100 ? -19.728 -3.690 16.730 1.00 86.56 100 THR A N 1
ATOM 764 C CA . THR A 1 100 ? -18.931 -2.571 16.212 1.00 86.56 100 THR A CA 1
ATOM 765 C C . THR A 1 100 ? -18.031 -1.992 17.303 1.00 86.56 100 THR A C 1
ATOM 767 O O . THR A 1 100 ? -18.385 -2.009 18.482 1.00 86.56 100 THR A O 1
ATOM 770 N N . VAL A 1 101 ? -16.873 -1.440 16.945 1.00 89.94 101 VAL A N 1
ATOM 771 C CA . VAL A 1 101 ? -16.026 -0.697 17.893 1.00 89.94 101 VAL A CA 1
ATOM 772 C C . VAL A 1 101 ? -16.770 0.572 18.357 1.00 89.94 101 VAL A C 1
ATOM 774 O O . VAL A 1 101 ? -17.093 1.402 17.508 1.00 89.94 101 VAL A O 1
ATOM 777 N N . PRO A 1 102 ? -17.053 0.761 19.667 1.00 91.81 102 PRO A N 1
ATOM 778 C CA . PRO A 1 102 ? -17.642 1.991 20.177 1.00 91.81 102 PRO A CA 1
ATOM 779 C C . PRO A 1 102 ? -16.679 3.174 20.036 1.00 91.81 102 PRO A C 1
ATOM 781 O O . PRO A 1 102 ? -15.469 2.995 20.242 1.00 91.81 102 PRO A O 1
ATOM 784 N N . PRO A 1 103 ? -17.194 4.386 19.761 1.00 93.62 103 PRO A N 1
ATOM 785 C CA . PRO A 1 103 ? -16.390 5.598 19.738 1.00 93.62 103 PRO A CA 1
ATOM 786 C C . PRO A 1 103 ? -15.582 5.804 21.023 1.00 93.62 103 PRO A C 1
ATOM 788 O O . PRO A 1 103 ? -16.087 5.618 22.129 1.00 93.62 103 PRO A O 1
ATOM 791 N N . GLY A 1 104 ? -14.324 6.211 20.869 1.00 93.19 104 GLY A N 1
ATOM 792 C CA . GLY A 1 104 ? -13.395 6.457 21.976 1.00 93.19 104 GLY A CA 1
ATOM 793 C C . GLY A 1 104 ? -12.653 5.214 22.475 1.00 93.19 104 GLY A C 1
ATOM 794 O O . GLY A 1 104 ? -11.816 5.338 23.364 1.00 93.19 104 GLY A O 1
ATOM 795 N N . SER A 1 105 ? -12.916 4.030 21.913 1.00 94.06 105 SER A N 1
ATOM 796 C CA . SER A 1 105 ? -12.125 2.827 22.207 1.00 94.06 105 SER A CA 1
ATOM 797 C C . SER A 1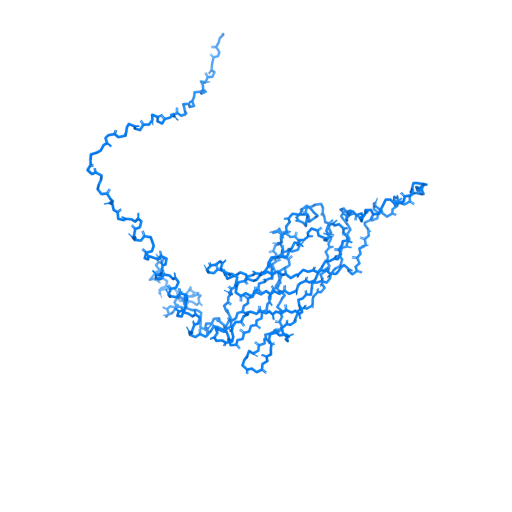 105 ? -10.711 2.947 21.628 1.00 94.06 105 SER A C 1
ATOM 799 O O . SER A 1 105 ? -10.535 3.490 20.536 1.00 94.06 105 SER A O 1
ATOM 801 N N . LYS A 1 106 ? -9.702 2.400 22.311 1.00 95.31 106 LYS A N 1
ATOM 802 C CA . LYS A 1 106 ? -8.343 2.260 21.767 1.00 95.31 106 LYS A CA 1
ATOM 803 C C . LYS A 1 106 ? -8.241 0.938 21.006 1.00 95.31 106 LYS A C 1
ATOM 805 O O . LYS A 1 106 ? -8.458 -0.125 21.584 1.00 95.31 106 LYS A O 1
ATOM 810 N N . LEU A 1 107 ? -7.936 1.015 19.717 1.00 95.25 107 LEU A N 1
ATOM 811 C CA . LEU A 1 107 ? -7.810 -0.116 18.803 1.00 95.25 107 LEU A CA 1
ATOM 812 C C . LEU A 1 107 ? -6.334 -0.331 18.463 1.00 95.25 107 LEU A C 1
ATOM 814 O O . LEU A 1 107 ? -5.681 0.581 17.953 1.00 95.25 107 LEU A O 1
ATOM 818 N N . THR A 1 108 ? -5.840 -1.543 18.705 1.00 97.50 108 THR A N 1
ATOM 819 C CA . THR A 1 108 ? -4.506 -1.988 18.296 1.00 97.50 108 THR A CA 1
ATOM 820 C C . THR A 1 108 ? -4.643 -3.127 17.295 1.00 97.50 108 THR A C 1
ATOM 822 O O . THR A 1 108 ? -5.336 -4.110 17.566 1.00 97.50 108 THR A O 1
ATOM 825 N N . PHE A 1 109 ? -3.977 -3.023 16.150 1.00 97.44 109 PHE A N 1
ATOM 826 C CA . PHE A 1 109 ? -4.011 -4.036 15.096 1.00 97.44 109 PHE A CA 1
ATOM 827 C C . PHE A 1 109 ? -2.667 -4.135 14.374 1.00 97.44 109 PHE A C 1
ATOM 829 O O . PHE A 1 109 ? -1.869 -3.203 14.394 1.00 97.44 109 PHE A O 1
ATOM 836 N N . TYR A 1 110 ? -2.429 -5.266 13.723 1.00 98.25 110 TYR A N 1
ATOM 837 C CA . TYR A 1 110 ? -1.307 -5.482 12.826 1.00 98.25 110 TYR A CA 1
ATOM 838 C C . TYR A 1 110 ? -1.765 -5.354 11.377 1.00 98.25 110 TYR A C 1
ATOM 840 O O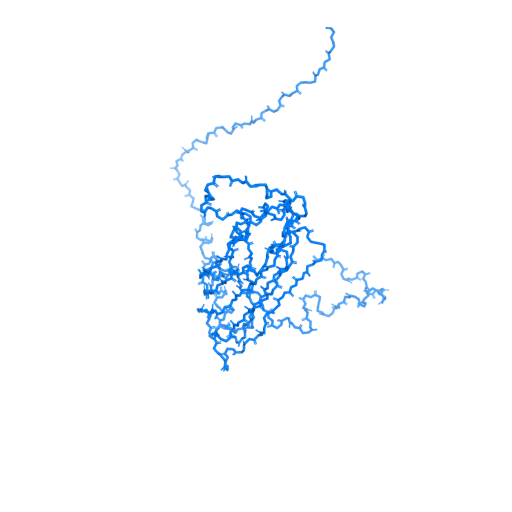 . TYR A 1 110 ? -2.778 -5.944 11.003 1.00 98.25 110 TYR A O 1
ATOM 848 N N . LEU A 1 111 ? -0.991 -4.629 10.573 1.00 98.25 111 LEU A N 1
ATOM 849 C CA . LEU A 1 111 ? -0.984 -4.756 9.120 1.00 98.25 111 LEU A CA 1
ATOM 850 C C . LEU A 1 111 ? 0.145 -5.709 8.736 1.00 98.25 111 LEU A C 1
ATOM 852 O O . LEU A 1 111 ? 1.291 -5.498 9.147 1.00 98.25 111 LEU A O 1
ATOM 856 N N . ILE A 1 112 ? -0.176 -6.731 7.954 1.00 98.56 112 ILE A N 1
ATOM 857 C CA . ILE A 1 112 ? 0.774 -7.734 7.483 1.00 98.56 112 ILE A CA 1
ATOM 858 C C . ILE A 1 112 ? 0.654 -7.843 5.964 1.00 98.56 112 ILE A C 1
ATOM 860 O O . ILE A 1 112 ? -0.444 -8.002 5.443 1.00 98.56 112 ILE A O 1
ATOM 864 N N . VAL A 1 113 ? 1.781 -7.771 5.264 1.00 98.25 113 VAL A N 1
ATOM 865 C CA . VAL A 1 113 ? 1.919 -8.133 3.850 1.00 98.25 113 VAL A CA 1
ATOM 866 C C . VAL A 1 113 ? 2.989 -9.207 3.785 1.00 98.25 113 VAL A C 1
ATOM 868 O O . VAL A 1 113 ? 4.104 -8.987 4.255 1.00 98.25 113 VAL A O 1
ATOM 871 N N . ASP A 1 114 ? 2.653 -10.383 3.273 1.00 95.69 114 ASP A N 1
ATOM 872 C CA . ASP A 1 114 ? 3.528 -11.558 3.374 1.00 95.69 114 ASP A CA 1
ATOM 873 C C . ASP A 1 114 ? 3.666 -12.367 2.081 1.00 95.69 114 ASP A C 1
ATOM 875 O O . ASP A 1 114 ? 4.432 -13.328 2.029 1.00 95.69 114 ASP A O 1
ATOM 879 N N . SER A 1 115 ? 2.953 -11.977 1.028 1.00 96.12 115 SER A N 1
ATOM 880 C CA . SER A 1 115 ? 3.123 -12.541 -0.303 1.00 96.12 115 SER A CA 1
ATOM 881 C C . SER A 1 115 ? 2.922 -11.446 -1.333 1.00 96.12 115 SER A C 1
ATOM 883 O O . SER A 1 115 ? 1.854 -10.843 -1.368 1.00 96.12 115 SER A O 1
ATOM 885 N N . VAL A 1 116 ? 3.928 -11.208 -2.170 1.00 97.81 116 VAL A N 1
ATOM 886 C CA . VAL A 1 116 ? 3.865 -10.306 -3.325 1.00 97.81 116 VAL A CA 1
ATOM 887 C C . VAL A 1 116 ? 4.204 -11.117 -4.570 1.00 97.81 116 VAL A C 1
ATOM 889 O O . VAL A 1 116 ? 5.118 -11.941 -4.550 1.00 97.81 116 VAL A O 1
ATOM 892 N N . LYS A 1 117 ? 3.426 -10.942 -5.640 1.00 96.94 117 LYS A N 1
ATOM 893 C CA . LYS A 1 117 ? 3.560 -11.704 -6.889 1.00 96.94 117 LYS A CA 1
ATOM 894 C C . LYS A 1 117 ? 3.301 -10.821 -8.104 1.00 96.94 117 LYS A C 1
ATOM 896 O O . LYS A 1 117 ? 2.554 -9.851 -8.018 1.00 96.94 117 LYS A O 1
ATOM 901 N N . GLY A 1 118 ? 3.855 -11.220 -9.246 1.00 95.62 118 GLY A N 1
ATOM 902 C CA . GLY A 1 118 ? 3.560 -10.638 -10.561 1.00 95.62 118 GLY A CA 1
ATOM 903 C C . GLY A 1 118 ? 4.431 -9.448 -10.962 1.00 95.62 118 GLY A C 1
ATOM 904 O O . GLY A 1 118 ? 4.488 -9.142 -12.146 1.00 95.62 118 GLY A O 1
ATOM 905 N N . LEU A 1 119 ? 5.170 -8.840 -10.027 1.00 96.56 119 LEU A N 1
ATOM 906 C CA . LEU A 1 119 ? 6.141 -7.801 -10.370 1.00 96.56 119 LEU A CA 1
ATOM 907 C C . LEU A 1 119 ? 7.299 -8.423 -11.166 1.00 96.56 119 LEU A C 1
ATOM 909 O O . LEU A 1 119 ? 7.903 -9.409 -10.745 1.00 96.56 119 LEU A O 1
ATOM 913 N N . SER A 1 120 ? 7.587 -7.875 -12.341 1.00 94.06 120 SER A N 1
ATOM 914 C CA . SER A 1 120 ? 8.550 -8.461 -13.273 1.00 94.06 120 SER A CA 1
ATOM 915 C C . SER A 1 120 ? 9.988 -8.060 -12.932 1.00 94.06 120 SER A C 1
ATOM 917 O O . SER A 1 120 ? 10.303 -6.876 -12.841 1.00 94.06 120 SER A O 1
ATOM 919 N N . HIS A 1 121 ? 10.888 -9.045 -12.834 1.00 94.75 121 HIS A N 1
ATOM 920 C CA . HIS A 1 121 ? 12.338 -8.822 -12.698 1.00 94.75 121 HIS A CA 1
ATOM 921 C C . HIS A 1 121 ? 12.956 -8.143 -13.926 1.00 94.75 121 HIS A C 1
ATOM 923 O O . HIS A 1 121 ? 14.047 -7.578 -13.838 1.00 94.75 121 HIS A O 1
ATOM 929 N N . LEU A 1 122 ? 12.279 -8.202 -15.080 1.00 94.50 122 LEU A N 1
ATOM 930 C CA . LEU A 1 122 ? 12.712 -7.459 -16.259 1.00 94.50 122 LEU A CA 1
ATOM 931 C C . LEU A 1 122 ? 12.525 -5.963 -16.049 1.00 94.50 122 LEU A C 1
ATOM 933 O O . LEU A 1 122 ? 13.306 -5.206 -16.599 1.00 94.50 122 LEU A O 1
ATOM 937 N N . ASP A 1 123 ? 11.547 -5.556 -15.242 1.00 94.88 123 ASP A N 1
ATOM 938 C CA . ASP A 1 123 ? 11.084 -4.171 -15.118 1.00 94.88 123 ASP A CA 1
ATOM 939 C C . ASP A 1 123 ? 11.686 -3.458 -13.919 1.00 94.88 123 ASP A C 1
ATOM 941 O O . ASP A 1 123 ? 11.866 -2.241 -13.928 1.00 94.88 123 ASP A O 1
ATOM 945 N N . PHE A 1 124 ? 11.956 -4.226 -12.869 1.00 96.25 124 PHE A N 1
ATOM 946 C CA . PHE A 1 124 ? 12.326 -3.720 -11.562 1.00 96.25 124 PHE A CA 1
ATOM 947 C C . PHE A 1 124 ? 13.564 -4.465 -11.069 1.00 96.25 124 PHE A C 1
ATOM 949 O O . PHE A 1 124 ? 13.631 -5.692 -11.149 1.00 96.25 124 PHE A O 1
ATOM 956 N N . SER A 1 125 ? 14.556 -3.725 -10.571 1.00 96.69 125 SER A N 1
ATOM 957 C CA . SER A 1 125 ? 15.745 -4.313 -9.934 1.00 96.69 125 SER A CA 1
ATOM 958 C C . SER A 1 125 ? 15.619 -4.372 -8.416 1.00 96.69 125 SER A C 1
ATOM 960 O O . SER A 1 125 ? 16.224 -5.217 -7.781 1.00 96.69 125 SER A O 1
ATOM 962 N N . SER A 1 126 ? 14.845 -3.475 -7.810 1.00 97.69 126 SER A N 1
ATOM 963 C CA . SER A 1 126 ? 14.610 -3.454 -6.366 1.00 97.69 126 SER A CA 1
ATOM 964 C C . SER A 1 126 ? 13.194 -2.987 -6.083 1.00 97.69 126 SER A C 1
ATOM 966 O O . SER A 1 126 ? 12.692 -2.127 -6.809 1.00 97.69 126 SER A O 1
ATOM 968 N N . VAL A 1 127 ? 12.553 -3.536 -5.050 1.00 97.94 127 VAL A N 1
ATOM 969 C CA . VAL A 1 127 ? 11.179 -3.187 -4.657 1.00 97.94 127 VAL A CA 1
ATOM 970 C C . VAL A 1 127 ? 11.063 -3.080 -3.140 1.00 97.94 127 VAL A C 1
ATOM 972 O O . VAL A 1 127 ? 11.559 -3.926 -2.396 1.00 97.94 127 VAL A O 1
ATOM 975 N N . HIS A 1 128 ? 10.324 -2.077 -2.676 1.00 98.12 128 HIS A N 1
ATOM 976 C CA . HIS A 1 128 ? 9.815 -1.998 -1.309 1.00 98.12 128 HIS A CA 1
ATOM 977 C C . HIS A 1 128 ? 8.364 -1.525 -1.305 1.00 98.12 128 HIS A C 1
ATOM 979 O O . HIS A 1 128 ? 7.808 -1.107 -2.323 1.00 98.12 128 HIS A O 1
ATOM 985 N N . LEU A 1 129 ? 7.735 -1.592 -0.137 1.00 98.25 129 LEU A N 1
ATOM 986 C CA . LEU A 1 129 ? 6.396 -1.061 0.067 1.00 98.25 129 LEU A CA 1
ATOM 987 C C . LEU A 1 129 ? 6.353 -0.083 1.238 1.00 98.25 129 LEU A C 1
ATOM 989 O O . LEU A 1 129 ? 7.224 -0.090 2.110 1.00 98.25 129 LEU A O 1
ATOM 993 N N . GLN A 1 130 ? 5.334 0.766 1.253 1.00 97.69 130 GLN A N 1
ATOM 994 C CA . GLN A 1 130 ? 5.087 1.749 2.298 1.00 97.69 130 GLN A CA 1
ATOM 995 C C . GLN A 1 130 ? 3.611 1.745 2.697 1.00 97.69 130 GLN A C 1
ATOM 997 O O . GLN A 1 130 ? 2.715 1.530 1.877 1.00 97.69 130 GLN A O 1
ATOM 1002 N N . ALA A 1 131 ? 3.359 1.995 3.979 1.00 97.19 131 ALA A N 1
ATOM 1003 C CA . ALA A 1 131 ? 2.029 2.263 4.507 1.00 97.19 131 ALA A CA 1
ATOM 1004 C C . ALA A 1 131 ? 2.030 3.604 5.243 1.00 97.19 131 ALA A C 1
ATOM 1006 O O . ALA A 1 131 ? 2.956 3.910 5.993 1.00 97.19 131 ALA A O 1
ATOM 1007 N N . ARG A 1 132 ? 0.976 4.391 5.049 1.00 95.81 132 ARG A N 1
ATOM 1008 C CA . ARG A 1 132 ? 0.799 5.705 5.671 1.00 95.81 132 ARG A CA 1
ATOM 1009 C C . ARG A 1 132 ? -0.113 5.623 6.884 1.00 95.81 132 ARG A C 1
ATOM 1011 O O . ARG A 1 132 ? -1.093 4.877 6.871 1.00 95.81 132 ARG A O 1
ATOM 1018 N N . LEU A 1 133 ? 0.159 6.417 7.916 1.00 93.94 133 LEU A N 1
ATOM 1019 C CA . LEU A 1 133 ? -0.721 6.494 9.085 1.00 93.94 133 LEU A CA 1
ATOM 1020 C C . LEU A 1 133 ? -2.093 7.084 8.730 1.00 93.94 133 LEU A C 1
ATOM 1022 O O . LEU A 1 133 ? -3.126 6.586 9.198 1.00 93.94 133 LEU A O 1
ATOM 1026 N N . SER A 1 134 ? -2.120 8.101 7.862 1.00 94.00 134 SER A N 1
ATOM 1027 C CA . SER A 1 134 ? -3.358 8.722 7.374 1.00 94.00 134 SER A CA 1
ATOM 1028 C C . SER A 1 134 ? -4.305 7.723 6.705 1.00 94.00 134 SER A C 1
ATOM 1030 O O . SER A 1 134 ? -5.522 7.865 6.832 1.00 94.00 134 SER A O 1
ATOM 1032 N N . SER A 1 135 ? -3.775 6.655 6.101 1.00 94.56 135 SER A N 1
ATOM 1033 C CA . SER A 1 135 ? -4.563 5.573 5.503 1.00 94.56 135 SER A CA 1
ATOM 1034 C C . SER A 1 135 ? -5.445 4.826 6.503 1.00 94.56 135 SER A C 1
ATOM 1036 O O . SER A 1 135 ? -6.386 4.164 6.086 1.00 94.56 135 SER A O 1
ATOM 1038 N N . PHE A 1 136 ? -5.173 4.899 7.810 1.00 94.56 136 PHE A N 1
ATOM 1039 C CA . PHE A 1 136 ? -5.948 4.186 8.837 1.00 94.56 136 PHE A CA 1
ATOM 1040 C C . PHE A 1 136 ? -6.757 5.120 9.740 1.00 94.56 136 PHE A C 1
ATOM 1042 O O . PHE A 1 136 ? -7.803 4.725 10.257 1.00 94.56 136 PHE A O 1
ATOM 1049 N N . ILE A 1 137 ? -6.295 6.359 9.923 1.00 92.38 137 ILE A N 1
ATOM 1050 C CA . ILE A 1 137 ? -6.923 7.350 10.815 1.00 92.38 137 ILE A CA 1
ATOM 1051 C C . ILE A 1 137 ? -7.771 8.366 10.022 1.00 92.38 137 ILE A C 1
ATOM 1053 O O . ILE A 1 137 ? -8.642 9.040 10.577 1.00 92.38 137 ILE A O 1
ATOM 1057 N N . GLY A 1 138 ? -7.575 8.435 8.706 1.00 88.31 138 GLY A N 1
ATOM 1058 C CA . GLY A 1 138 ? -8.203 9.394 7.808 1.00 88.31 138 GLY A CA 1
ATOM 1059 C C . GLY A 1 138 ? -7.336 10.639 7.564 1.00 88.31 138 GLY A C 1
ATOM 1060 O O . GLY A 1 138 ? -6.322 10.852 8.230 1.00 88.31 138 GLY A O 1
ATOM 1061 N N . PRO A 1 139 ? -7.752 11.516 6.633 1.00 81.38 139 PRO A N 1
ATOM 1062 C CA . PRO A 1 139 ? -6.913 12.585 6.076 1.00 81.38 139 PRO A CA 1
ATOM 1063 C C . PRO A 1 139 ? -6.706 13.796 7.000 1.00 81.38 139 PRO A C 1
ATOM 1065 O O . PRO A 1 139 ? -6.160 14.804 6.575 1.00 81.38 139 PRO A O 1
ATOM 1068 N N . SER A 1 140 ? -7.176 13.756 8.250 1.00 78.38 140 SER A N 1
ATOM 1069 C CA . SER A 1 140 ? -7.104 14.908 9.163 1.00 78.38 140 SER A CA 1
ATOM 1070 C C . SER A 1 140 ? -5.882 14.920 10.078 1.00 78.38 140 SER A C 1
ATOM 1072 O O . SER A 1 140 ? -5.926 15.565 11.122 1.00 78.38 140 SER A O 1
ATOM 1074 N N . LEU A 1 141 ? -4.829 14.182 9.732 1.00 81.62 141 LEU A N 1
ATOM 1075 C CA . LEU A 1 141 ? -3.562 14.237 10.454 1.00 81.62 141 LEU A CA 1
ATOM 1076 C C . LEU A 1 141 ? -2.778 15.482 10.025 1.00 81.62 141 LEU A C 1
ATOM 1078 O O . LEU A 1 141 ? -2.703 15.795 8.841 1.00 81.62 141 LEU A O 1
ATOM 1082 N N . SER A 1 142 ? -2.204 16.193 10.995 1.00 79.62 142 SER A N 1
ATOM 1083 C CA . SER A 1 142 ? -1.361 17.369 10.749 1.00 79.62 142 SER A CA 1
ATOM 1084 C C . SER A 1 142 ? 0.063 17.004 10.329 1.00 79.62 142 SER A C 1
ATOM 1086 O O . SER A 1 142 ? 0.728 17.800 9.676 1.00 79.62 142 SER A O 1
ATOM 1088 N N . ALA A 1 143 ? 0.528 15.818 10.718 1.00 84.06 143 ALA A N 1
ATOM 1089 C CA . ALA A 1 143 ? 1.823 15.265 10.357 1.00 84.06 143 ALA A CA 1
ATOM 1090 C C . ALA A 1 143 ? 1.610 13.853 9.813 1.00 84.06 143 ALA A C 1
ATOM 1092 O O . ALA A 1 143 ? 0.887 13.056 10.415 1.00 84.06 143 ALA A O 1
ATOM 1093 N N . GLU A 1 144 ? 2.211 13.573 8.661 1.00 90.94 144 GLU A N 1
ATOM 1094 C CA . GLU A 1 144 ? 2.124 12.269 8.022 1.00 90.94 144 GLU A CA 1
ATOM 1095 C C . GLU A 1 144 ? 3.290 11.391 8.466 1.00 90.94 144 GLU A C 1
ATOM 1097 O O . GLU A 1 144 ? 4.451 11.782 8.361 1.00 90.94 144 GLU A O 1
ATOM 1102 N N . GLU A 1 145 ? 2.971 10.181 8.913 1.00 94.06 145 GLU A N 1
ATOM 1103 C CA . GLU A 1 145 ? 3.966 9.155 9.204 1.00 94.06 145 GLU A CA 1
ATOM 1104 C C . GLU A 1 145 ? 3.910 8.067 8.135 1.00 94.06 145 GLU A C 1
ATOM 1106 O O . GLU A 1 145 ? 2.842 7.523 7.827 1.00 94.06 145 GLU A O 1
ATOM 1111 N N . VAL A 1 146 ? 5.079 7.739 7.589 1.00 95.81 146 VAL A N 1
ATOM 1112 C CA . VAL A 1 146 ? 5.252 6.729 6.545 1.00 95.81 146 VAL A CA 1
ATOM 1113 C C . VAL A 1 146 ? 6.073 5.575 7.102 1.00 95.81 146 VAL A C 1
ATOM 1115 O O . VAL A 1 146 ? 7.145 5.769 7.671 1.00 95.81 146 VAL A O 1
ATOM 1118 N N . TYR A 1 147 ? 5.570 4.360 6.917 1.00 97.50 147 TYR A N 1
ATOM 1119 C CA . TYR A 1 147 ? 6.167 3.131 7.419 1.00 97.50 147 TYR A CA 1
ATOM 1120 C C . TYR A 1 147 ? 6.656 2.281 6.243 1.00 97.50 147 TYR A C 1
ATOM 1122 O O . TYR A 1 147 ? 5.843 1.575 5.638 1.00 97.50 147 TYR A O 1
ATOM 1130 N N . PRO A 1 148 ? 7.957 2.325 5.906 1.00 97.50 148 PRO A N 1
ATOM 1131 C CA . PRO A 1 148 ? 8.520 1.503 4.844 1.00 97.50 148 PRO A CA 1
ATOM 1132 C C . PRO A 1 148 ? 8.804 0.062 5.298 1.00 97.50 148 PRO A C 1
ATOM 1134 O O . PRO A 1 148 ? 9.063 -0.214 6.479 1.00 97.50 148 PRO A O 1
ATOM 1137 N N . SER A 1 149 ? 8.764 -0.866 4.342 1.00 97.81 149 SER A N 1
ATOM 1138 C CA . SER A 1 149 ? 9.418 -2.172 4.446 1.00 97.81 149 SER A CA 1
ATOM 1139 C C . SER A 1 149 ? 10.914 -2.048 4.158 1.00 97.81 149 SER A C 1
ATOM 1141 O O . SER A 1 149 ? 11.378 -1.038 3.631 1.00 97.81 149 SER A O 1
ATOM 1143 N N . SER A 1 150 ? 11.664 -3.111 4.444 1.00 96.44 150 SER A N 1
ATOM 1144 C CA . SER A 1 150 ? 12.979 -3.285 3.828 1.00 96.44 150 SER A CA 1
ATOM 1145 C C . SER A 1 150 ? 12.816 -3.432 2.315 1.00 96.44 150 SER A C 1
ATOM 1147 O O . SER A 1 150 ? 11.850 -4.056 1.859 1.00 96.44 150 SER A O 1
ATOM 1149 N N . ALA A 1 151 ? 13.737 -2.843 1.557 1.00 96.94 151 ALA A N 1
ATOM 1150 C CA . ALA A 1 151 ? 13.831 -3.080 0.126 1.00 96.94 151 ALA A CA 1
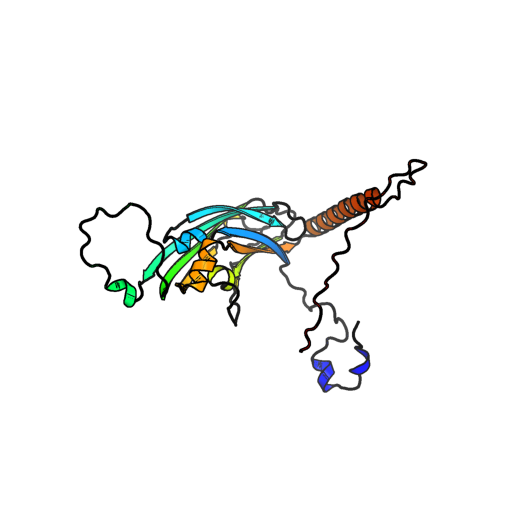ATOM 1151 C C . ALA A 1 151 ? 14.434 -4.457 -0.140 1.00 96.94 151 ALA A C 1
ATOM 1153 O O . ALA A 1 151 ? 15.315 -4.906 0.599 1.00 96.94 151 ALA A O 1
ATOM 1154 N N . ILE A 1 152 ? 13.938 -5.114 -1.182 1.00 97.12 152 ILE A N 1
ATOM 1155 C CA . ILE A 1 152 ? 14.498 -6.359 -1.691 1.00 97.12 152 ILE A CA 1
ATOM 1156 C C . ILE A 1 152 ? 15.141 -6.097 -3.043 1.00 97.12 152 ILE A C 1
ATOM 1158 O O . ILE A 1 152 ? 14.530 -5.488 -3.917 1.00 97.12 152 ILE A O 1
ATOM 1162 N N . ASP A 1 153 ? 16.366 -6.576 -3.209 1.00 96.38 153 ASP A N 1
ATOM 1163 C CA . ASP A 1 153 ? 17.000 -6.652 -4.515 1.00 96.38 153 ASP A CA 1
ATOM 1164 C C . ASP A 1 153 ? 16.461 -7.884 -5.246 1.00 96.38 153 ASP A C 1
ATOM 1166 O O . ASP A 1 153 ? 16.576 -9.017 -4.778 1.00 96.38 153 ASP A O 1
ATOM 1170 N N . MET A 1 154 ? 15.830 -7.643 -6.385 1.00 95.31 154 MET A N 1
ATOM 1171 C CA . MET A 1 154 ? 15.200 -8.668 -7.201 1.00 95.31 154 MET A CA 1
ATOM 1172 C C . MET A 1 154 ? 16.233 -9.476 -7.994 1.00 95.31 154 MET A C 1
ATOM 1174 O O . MET A 1 154 ? 15.933 -10.587 -8.419 1.00 95.31 154 MET A O 1
ATOM 1178 N N . ASP A 1 155 ? 17.453 -8.984 -8.192 1.00 92.44 155 ASP A N 1
ATOM 1179 C CA . ASP A 1 155 ? 18.479 -9.763 -8.892 1.00 92.44 155 ASP A CA 1
ATOM 1180 C C . ASP A 1 155 ? 19.093 -10.846 -7.975 1.00 92.44 155 ASP A C 1
ATOM 1182 O O . ASP A 1 155 ? 19.608 -11.854 -8.463 1.00 92.44 155 ASP A O 1
ATOM 1186 N N . SER A 1 156 ? 18.977 -10.687 -6.648 1.00 93.62 156 SER A N 1
ATOM 1187 C CA . SER A 1 156 ? 19.513 -11.617 -5.640 1.00 93.62 156 SER A CA 1
ATOM 1188 C C . SER A 1 156 ? 18.463 -12.323 -4.772 1.00 93.62 156 SER A C 1
ATOM 1190 O O . SER A 1 156 ? 18.765 -13.360 -4.180 1.00 93.62 156 SER A O 1
ATOM 1192 N N . SER A 1 157 ? 17.242 -11.790 -4.677 1.00 93.31 157 SER A N 1
ATOM 1193 C CA . SER A 1 157 ? 16.186 -12.278 -3.776 1.00 93.31 157 SER A CA 1
ATOM 1194 C C . SER A 1 157 ? 14.850 -12.480 -4.490 1.00 93.31 157 SER A C 1
ATOM 1196 O O . SER A 1 157 ? 14.600 -11.972 -5.584 1.00 93.31 157 SER A O 1
ATOM 1198 N N . SER A 1 158 ? 13.950 -13.225 -3.848 1.00 92.75 158 SER A N 1
ATOM 1199 C CA . SER A 1 158 ? 12.617 -13.496 -4.384 1.00 92.75 158 SER A CA 1
ATOM 1200 C C . SER A 1 158 ? 11.590 -12.473 -3.888 1.00 92.75 158 SER A C 1
ATOM 1202 O O . SER A 1 158 ? 11.675 -11.974 -2.767 1.00 92.75 158 SER A O 1
ATOM 1204 N N . LEU A 1 159 ? 10.528 -12.223 -4.662 1.00 94.19 159 LEU A N 1
ATOM 1205 C CA . LEU A 1 159 ? 9.410 -11.382 -4.200 1.00 94.19 159 LEU A CA 1
ATOM 1206 C C . LEU A 1 159 ? 8.710 -11.922 -2.940 1.00 94.19 159 LEU A C 1
ATOM 1208 O O . LEU A 1 159 ? 8.074 -11.158 -2.217 1.00 94.19 159 LEU A O 1
ATOM 1212 N N . SER A 1 160 ? 8.823 -13.223 -2.648 1.00 91.69 160 SER A N 1
ATOM 1213 C CA . SER A 1 160 ? 8.322 -13.809 -1.396 1.00 91.69 160 SER A CA 1
ATOM 1214 C C . SER A 1 160 ? 9.055 -13.315 -0.147 1.00 91.69 160 SER A C 1
ATOM 1216 O O . SER A 1 160 ? 8.520 -13.453 0.957 1.00 91.69 160 SER A O 1
ATOM 1218 N N . ASP A 1 161 ? 10.242 -12.732 -0.305 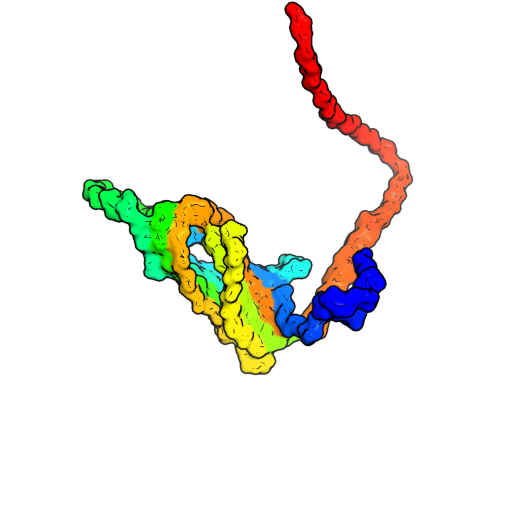1.00 94.00 161 ASP A N 1
ATOM 1219 C CA . ASP A 1 161 ? 11.024 -12.172 0.796 1.00 94.00 161 ASP A CA 1
ATOM 1220 C C . ASP A 1 161 ? 10.561 -10.755 1.167 1.00 94.00 161 ASP A C 1
ATOM 1222 O O . ASP A 1 161 ? 10.804 -10.300 2.288 1.00 94.00 161 ASP A O 1
ATOM 1226 N N . LEU A 1 162 ? 9.805 -10.085 0.283 1.00 96.81 162 LEU A N 1
ATOM 1227 C CA . LEU A 1 162 ? 9.185 -8.795 0.570 1.00 96.81 162 LEU A CA 1
ATOM 1228 C C . LEU A 1 162 ? 8.041 -8.967 1.571 1.00 96.81 162 LEU A C 1
ATOM 1230 O O . LEU A 1 162 ? 6.894 -9.257 1.221 1.00 96.81 162 LEU A O 1
ATOM 1234 N N . LYS A 1 163 ? 8.375 -8.767 2.845 1.00 96.62 163 LYS A N 1
ATOM 1235 C CA . LYS A 1 163 ? 7.451 -8.880 3.971 1.00 96.62 163 LYS A CA 1
ATOM 1236 C C . LYS A 1 163 ? 7.346 -7.561 4.715 1.00 96.62 163 LYS A C 1
ATOM 1238 O O . LYS A 1 163 ? 8.319 -6.834 4.907 1.00 96.62 163 LYS A O 1
ATOM 1243 N N . PHE A 1 164 ? 6.151 -7.283 5.207 1.00 98.25 164 PHE A N 1
ATOM 1244 C CA . PHE A 1 164 ? 5.860 -6.127 6.033 1.00 98.25 164 PHE A CA 1
ATOM 1245 C C . PHE A 1 164 ? 4.959 -6.547 7.180 1.00 98.25 164 PHE A C 1
ATOM 1247 O O . PHE A 1 164 ? 3.934 -7.187 6.973 1.00 98.25 164 PHE A O 1
ATOM 1254 N N . ARG A 1 165 ? 5.326 -6.176 8.404 1.00 97.81 165 ARG A N 1
ATOM 1255 C CA . ARG A 1 165 ? 4.483 -6.358 9.584 1.00 97.81 165 ARG A CA 1
ATOM 1256 C C . ARG A 1 165 ? 4.633 -5.148 10.485 1.00 97.81 165 ARG A C 1
ATOM 1258 O O . ARG A 1 165 ? 5.712 -4.916 11.026 1.00 97.81 165 ARG A O 1
ATOM 1265 N N . ARG A 1 166 ? 3.553 -4.393 10.677 1.00 97.81 166 ARG A N 1
ATOM 1266 C CA . ARG A 1 166 ? 3.536 -3.226 11.571 1.00 97.81 166 ARG A CA 1
ATOM 1267 C C . ARG A 1 166 ? 2.316 -3.233 12.467 1.00 97.81 166 ARG A C 1
ATOM 1269 O O . ARG A 1 166 ? 1.227 -3.588 12.033 1.00 97.81 166 ARG A O 1
ATOM 1276 N N . SER A 1 167 ? 2.529 -2.863 13.727 1.00 97.56 167 SER A N 1
ATOM 1277 C CA . SER A 1 167 ? 1.464 -2.663 14.705 1.00 97.56 167 SER A CA 1
ATOM 1278 C C . SER A 1 167 ? 1.062 -1.197 14.711 1.00 97.56 167 SER A C 1
ATOM 1280 O O . SER A 1 167 ? 1.912 -0.335 14.913 1.00 97.56 167 SER A O 1
ATOM 1282 N N . PHE A 1 168 ? -0.228 -0.929 14.573 1.00 96.69 168 PHE A N 1
ATOM 1283 C CA . PHE A 1 168 ? -0.820 0.396 14.707 1.00 96.69 168 PHE A CA 1
ATOM 1284 C C . PHE A 1 168 ? -1.685 0.439 15.962 1.00 96.69 168 PHE A C 1
ATOM 1286 O O . PHE A 1 168 ? -2.364 -0.533 16.296 1.00 96.69 168 PHE A O 1
ATOM 1293 N N . SER A 1 169 ? -1.663 1.569 16.663 1.00 95.31 169 SER A N 1
ATOM 1294 C CA . SER A 1 169 ? -2.486 1.817 17.846 1.00 95.31 169 SER A CA 1
ATOM 1295 C C . SER A 1 169 ? -3.129 3.189 17.717 1.00 95.31 169 SER A C 1
ATOM 1297 O O . SER A 1 169 ? -2.423 4.191 17.648 1.00 95.31 169 SER A O 1
ATOM 1299 N N . MET A 1 170 ? -4.458 3.248 17.739 1.00 93.88 170 MET A N 1
ATOM 1300 C CA . MET A 1 170 ? -5.200 4.498 17.568 1.00 93.88 170 MET A CA 1
ATOM 1301 C C . MET A 1 170 ? -6.459 4.557 18.431 1.00 93.88 170 MET A C 1
ATOM 1303 O O . MET A 1 170 ? -7.034 3.533 18.800 1.00 93.88 170 MET A O 1
ATOM 1307 N N . VAL A 1 171 ? -6.918 5.773 18.726 1.00 94.31 171 VAL A N 1
ATOM 1308 C CA . VAL A 1 171 ? -8.234 5.996 19.334 1.00 94.31 171 VAL A CA 1
ATOM 1309 C C . VAL A 1 171 ? -9.283 6.047 18.228 1.00 94.31 171 VAL A C 1
ATOM 1311 O O . VAL A 1 171 ? -9.263 6.922 17.363 1.00 94.31 171 VAL A O 1
ATOM 1314 N N . ALA A 1 172 ? -10.231 5.118 18.270 1.00 93.75 172 ALA A N 1
ATOM 1315 C CA . ALA A 1 172 ? -11.314 5.013 17.309 1.00 93.75 172 ALA A CA 1
ATOM 1316 C C . ALA A 1 172 ? -12.414 6.041 17.625 1.00 93.75 172 ALA A C 1
ATOM 1318 O O . ALA A 1 172 ? -13.445 5.719 18.215 1.00 93.75 172 ALA A O 1
ATOM 1319 N N . SER A 1 173 ? -12.187 7.311 17.282 1.00 94.25 173 SER A N 1
ATOM 1320 C CA . SER A 1 173 ? -13.216 8.357 17.369 1.00 94.25 173 SER A CA 1
ATOM 1321 C C . SER A 1 173 ? -14.377 8.080 16.403 1.00 94.25 173 SER A C 1
ATOM 1323 O O . SER A 1 173 ? -14.240 7.295 15.465 1.00 94.25 173 SER A O 1
ATOM 1325 N N . SER A 1 174 ? -15.520 8.754 16.567 1.00 93.75 174 SER A N 1
ATOM 1326 C CA . SER A 1 174 ? -16.656 8.607 15.639 1.00 93.75 174 SER A CA 1
ATOM 1327 C C . SER A 1 174 ? -16.271 8.898 14.184 1.00 93.75 174 SER A C 1
ATOM 1329 O O . SER A 1 174 ? -16.734 8.208 13.278 1.00 93.75 174 SER A O 1
ATOM 1331 N N . LYS A 1 175 ? -15.382 9.879 13.964 1.00 94.00 175 LYS A N 1
ATOM 1332 C CA . LYS A 1 175 ? -14.869 10.238 12.635 1.00 94.00 175 LYS A CA 1
ATOM 1333 C C . LYS A 1 175 ? -13.988 9.131 12.056 1.00 94.00 175 LYS A C 1
ATOM 1335 O O . LYS A 1 175 ? -14.187 8.743 10.910 1.00 94.00 175 LYS A O 1
ATOM 1340 N N . VAL A 1 176 ? -13.068 8.592 12.860 1.00 95.00 176 VAL A N 1
ATOM 1341 C CA . VAL A 1 176 ? -12.209 7.468 12.454 1.00 95.00 176 VAL A CA 1
ATOM 1342 C C . VAL A 1 176 ? -13.066 6.243 12.144 1.00 95.00 176 VAL A C 1
ATOM 1344 O O . VAL A 1 176 ? -12.902 5.628 11.102 1.00 95.00 176 VAL A O 1
ATOM 1347 N N . LEU A 1 177 ? -14.049 5.917 12.984 1.00 95.06 177 LEU A N 1
ATOM 1348 C CA . LEU A 1 177 ? -14.952 4.787 12.751 1.00 95.06 177 LEU A CA 1
ATOM 1349 C C . LEU A 1 177 ? -15.785 4.947 11.479 1.00 95.06 177 LEU A C 1
ATOM 1351 O O . LEU A 1 177 ? -15.978 3.971 10.758 1.00 95.06 177 LEU A O 1
ATOM 1355 N N . ALA A 1 178 ? -16.272 6.156 11.190 1.00 94.69 178 ALA A N 1
ATOM 1356 C CA . ALA A 1 178 ? -16.960 6.440 9.935 1.00 94.69 178 ALA A CA 1
ATOM 1357 C C . ALA A 1 178 ? -16.027 6.243 8.731 1.00 94.69 178 ALA A C 1
ATOM 1359 O O . ALA A 1 178 ? -16.420 5.594 7.765 1.00 94.69 178 ALA A O 1
ATOM 1360 N N . TYR A 1 179 ? -14.782 6.722 8.826 1.00 95.62 179 TYR A N 1
ATOM 1361 C CA . TYR A 1 179 ? -13.759 6.498 7.807 1.00 95.62 179 TYR A CA 1
ATOM 1362 C C . TYR A 1 179 ? -13.475 5.004 7.607 1.00 95.62 179 TYR A C 1
ATOM 1364 O O . TYR A 1 179 ? -13.559 4.522 6.484 1.00 95.62 179 TYR A O 1
ATOM 1372 N N . LEU A 1 180 ? -13.258 4.239 8.681 1.00 95.81 180 LEU A N 1
ATOM 1373 C CA . LEU A 1 180 ? -12.983 2.802 8.600 1.00 95.81 180 LEU A CA 1
ATOM 1374 C C . LEU A 1 180 ? -14.115 2.016 7.925 1.00 95.81 180 LEU A C 1
ATOM 1376 O O . LEU A 1 180 ? -13.836 1.058 7.220 1.00 95.81 180 LEU A O 1
ATOM 1380 N N . ARG A 1 181 ? -15.387 2.392 8.108 1.00 95.38 181 ARG A N 1
ATOM 1381 C CA . ARG A 1 181 ? -16.528 1.642 7.541 1.00 95.38 181 ARG A CA 1
ATOM 1382 C C . ARG A 1 181 ? -16.563 1.618 6.013 1.00 95.38 181 ARG A C 1
ATOM 1384 O O . ARG A 1 181 ? -17.051 0.640 5.457 1.00 95.38 181 ARG A O 1
ATOM 1391 N N . GLN A 1 182 ? -16.089 2.679 5.366 1.00 94.56 182 GLN A N 1
ATOM 1392 C CA . GLN A 1 182 ? -16.195 2.869 3.912 1.00 94.56 182 GLN A CA 1
ATOM 1393 C C . GLN A 1 182 ? -14.843 3.080 3.220 1.00 94.56 182 GLN A C 1
ATOM 1395 O O . GLN A 1 182 ? -14.763 3.054 1.996 1.00 94.56 182 GLN A O 1
ATOM 1400 N N . GLY A 1 183 ? -13.796 3.340 3.998 1.00 95.12 183 GLY A N 1
ATOM 1401 C CA . GLY A 1 183 ? -12.479 3.697 3.509 1.00 95.12 183 GLY A CA 1
ATOM 1402 C C . GLY A 1 183 ? -11.652 2.498 3.069 1.00 95.12 183 GLY A C 1
ATOM 1403 O O . GLY A 1 183 ? -11.891 1.347 3.452 1.00 95.12 183 GLY A O 1
ATOM 1404 N N . TYR A 1 184 ? -10.627 2.823 2.293 1.00 96.75 184 TYR A N 1
ATOM 1405 C CA . TYR A 1 184 ? -9.591 1.904 1.860 1.00 96.75 184 TYR A CA 1
ATOM 1406 C C . TYR A 1 184 ? -8.233 2.480 2.244 1.00 96.75 184 TYR A C 1
ATOM 1408 O O . TYR A 1 184 ? -8.014 3.685 2.111 1.00 96.75 184 TYR A O 1
ATOM 1416 N N . ALA A 1 185 ? -7.329 1.615 2.689 1.00 96.81 185 ALA A N 1
ATOM 1417 C CA . ALA A 1 185 ? -5.933 1.954 2.895 1.00 96.81 185 ALA A CA 1
ATOM 1418 C C . ALA A 1 185 ? -5.117 1.540 1.664 1.00 96.81 185 ALA A C 1
ATOM 1420 O O . ALA A 1 185 ? -5.098 0.350 1.332 1.00 96.81 185 ALA A O 1
ATOM 1421 N N . PRO A 1 186 ? -4.438 2.479 0.985 1.00 97.12 186 PRO A N 1
ATOM 1422 C CA . PRO A 1 186 ? -3.442 2.129 -0.012 1.00 97.12 186 PRO A CA 1
ATOM 1423 C C . PRO A 1 186 ? -2.200 1.527 0.655 1.00 97.12 186 PRO A C 1
ATOM 1425 O O . PRO A 1 186 ? -1.655 2.088 1.608 1.00 97.12 186 PRO A O 1
ATOM 1428 N N . ILE A 1 187 ? -1.752 0.396 0.118 1.00 98.06 187 ILE A N 1
ATOM 1429 C CA . ILE A 1 187 ? -0.400 -0.134 0.294 1.00 98.06 187 ILE A CA 1
ATOM 1430 C C . ILE A 1 187 ? 0.393 0.297 -0.934 1.00 98.06 187 ILE A C 1
ATOM 1432 O O . ILE A 1 187 ? 0.070 -0.119 -2.048 1.00 98.06 187 ILE A O 1
ATOM 1436 N N . GLU A 1 188 ? 1.374 1.168 -0.741 1.00 98.31 188 GLU A N 1
ATOM 1437 C CA . GLU A 1 188 ? 2.112 1.819 -1.823 1.00 98.31 188 GLU A CA 1
ATOM 1438 C C . GLU A 1 188 ? 3.369 1.017 -2.154 1.00 98.31 188 GLU A C 1
ATOM 1440 O O . GLU A 1 188 ? 4.131 0.672 -1.257 1.00 98.31 188 GLU A O 1
ATOM 1445 N N . PHE A 1 189 ? 3.588 0.719 -3.431 1.00 98.38 189 PHE A N 1
ATOM 1446 C CA . PHE A 1 189 ? 4.756 -0.006 -3.916 1.00 98.38 189 PHE A CA 1
ATOM 1447 C C . PHE A 1 189 ? 5.688 0.939 -4.660 1.00 98.38 189 PHE A C 1
ATOM 1449 O O . PHE A 1 189 ? 5.265 1.746 -5.495 1.00 98.38 189 PHE A O 1
ATOM 1456 N N . TYR A 1 190 ? 6.969 0.797 -4.362 1.00 98.12 190 TYR A N 1
ATOM 1457 C CA . TYR A 1 190 ? 8.045 1.605 -4.898 1.00 98.12 190 TYR A CA 1
ATOM 1458 C C . TYR A 1 190 ? 9.129 0.691 -5.448 1.00 98.12 190 TYR A C 1
ATOM 1460 O O . TYR A 1 190 ? 9.413 -0.353 -4.862 1.00 98.12 190 TYR A O 1
ATOM 1468 N N . ALA A 1 191 ? 9.730 1.074 -6.569 1.00 97.31 191 ALA A N 1
ATOM 1469 C CA . ALA A 1 191 ? 10.735 0.255 -7.222 1.00 97.31 191 ALA A CA 1
ATOM 1470 C C . ALA A 1 191 ? 11.844 1.081 -7.866 1.00 97.31 191 ALA A C 1
ATOM 1472 O O . ALA A 1 191 ? 11.617 2.209 -8.311 1.00 97.31 191 ALA A O 1
ATOM 1473 N N . ARG A 1 192 ? 13.029 0.478 -7.966 1.00 96.62 192 ARG A N 1
ATOM 1474 C CA . ARG A 1 192 ? 14.077 0.941 -8.873 1.00 96.62 192 ARG A CA 1
ATOM 1475 C C . ARG A 1 192 ? 13.792 0.372 -10.261 1.00 96.62 192 ARG A C 1
ATOM 1477 O O . ARG A 1 192 ? 13.739 -0.848 -10.439 1.00 96.62 192 ARG A O 1
ATOM 1484 N N . LEU A 1 193 ? 13.553 1.266 -11.215 1.00 94.94 193 LEU A N 1
ATOM 1485 C CA . LEU A 1 193 ? 13.092 0.927 -12.560 1.00 94.94 193 LEU A CA 1
ATOM 1486 C C . LEU A 1 193 ? 14.266 0.503 -13.450 1.00 94.94 193 LEU A C 1
ATOM 1488 O O . LEU A 1 193 ? 15.335 1.112 -13.407 1.00 94.94 193 LEU A O 1
ATOM 1492 N N . LYS A 1 194 ? 14.051 -0.516 -14.282 1.00 95.12 194 LYS A N 1
ATOM 1493 C CA . LYS A 1 194 ? 14.948 -0.899 -15.381 1.00 95.12 194 LYS A CA 1
ATOM 1494 C C . LYS A 1 194 ? 14.509 -0.200 -16.684 1.00 95.12 194 LYS A C 1
ATOM 1496 O O . LYS A 1 194 ? 13.330 0.141 -16.817 1.00 95.12 194 LYS A O 1
ATOM 1501 N N . PRO A 1 195 ? 15.411 -0.005 -17.667 1.00 95.25 195 PRO A N 1
ATOM 1502 C CA . PRO A 1 195 ? 15.086 0.677 -18.930 1.00 95.25 195 PRO A CA 1
ATOM 1503 C C . PRO A 1 195 ? 13.883 0.083 -19.682 1.00 95.25 195 PRO A C 1
ATOM 1505 O O . PRO A 1 195 ? 13.029 0.807 -20.175 1.00 95.25 195 PRO A O 1
ATOM 1508 N N . THR A 1 196 ? 13.745 -1.239 -19.654 1.00 94.75 196 THR A N 1
ATOM 1509 C CA . THR A 1 196 ? 12.609 -2.022 -20.181 1.00 94.75 196 THR A CA 1
ATOM 1510 C C . THR A 1 196 ? 11.235 -1.596 -19.646 1.00 94.75 196 THR A C 1
ATOM 1512 O O . THR A 1 196 ? 10.221 -1.755 -20.331 1.00 94.75 196 THR A O 1
ATOM 1515 N N . TYR A 1 197 ? 11.162 -1.093 -18.410 1.00 94.25 197 TYR A N 1
ATOM 1516 C CA . TYR A 1 197 ? 9.927 -0.543 -17.858 1.00 94.25 197 TYR A CA 1
ATOM 1517 C C . TYR A 1 197 ? 9.598 0.796 -18.510 1.00 94.25 197 TYR A C 1
ATOM 1519 O O . TYR A 1 197 ? 8.460 1.002 -18.925 1.00 94.25 197 TYR A O 1
ATOM 1527 N N . LEU A 1 198 ? 10.597 1.668 -18.660 1.00 93.31 198 LEU A N 1
ATOM 1528 C CA . LEU A 1 198 ? 10.437 2.980 -19.287 1.00 93.31 198 LEU A CA 1
ATOM 1529 C C . LEU A 1 198 ? 10.035 2.850 -20.759 1.00 93.31 198 LEU A C 1
ATOM 1531 O O . LEU A 1 198 ? 9.050 3.457 -21.164 1.00 93.31 198 LEU A O 1
ATOM 1535 N N . GLU A 1 199 ? 10.698 1.970 -21.512 1.00 94.81 199 GLU A N 1
ATOM 1536 C CA . GLU A 1 199 ? 10.340 1.664 -22.907 1.00 94.81 199 GLU A CA 1
ATOM 1537 C C . GLU A 1 199 ? 8.892 1.174 -23.041 1.00 94.81 199 GLU A C 1
ATOM 1539 O O . GLU A 1 199 ? 8.201 1.468 -24.016 1.00 94.81 199 GLU A O 1
ATOM 1544 N N . ARG A 1 200 ? 8.391 0.411 -22.060 1.00 92.62 200 ARG A N 1
ATOM 1545 C CA . ARG A 1 200 ? 6.986 -0.012 -22.070 1.00 92.62 200 ARG A CA 1
ATOM 1546 C C . ARG A 1 200 ? 6.041 1.151 -21.818 1.00 92.62 200 ARG A C 1
ATOM 1548 O O . ARG A 1 200 ? 4.972 1.170 -22.422 1.00 92.62 200 ARG A O 1
ATOM 1555 N N . MET A 1 201 ? 6.392 2.066 -20.917 1.00 92.62 201 MET A N 1
ATOM 1556 C CA . MET A 1 201 ? 5.565 3.246 -20.655 1.00 92.62 201 MET A CA 1
ATOM 1557 C C . MET A 1 201 ? 5.501 4.136 -21.896 1.00 92.62 201 MET A C 1
ATOM 1559 O O . MET A 1 201 ? 4.403 4.506 -22.295 1.00 92.62 201 MET A O 1
ATOM 1563 N N . GLU A 1 202 ? 6.632 4.348 -22.571 1.00 93.56 202 GLU A N 1
ATOM 1564 C CA . GLU A 1 202 ? 6.700 5.086 -23.839 1.00 93.56 202 GLU A CA 1
ATOM 1565 C C . GLU A 1 202 ? 5.801 4.453 -24.910 1.00 93.56 202 GLU A C 1
ATOM 1567 O O . GLU A 1 202 ? 4.932 5.119 -25.469 1.00 93.56 202 GLU A O 1
ATOM 1572 N N . ARG A 1 203 ? 5.893 3.133 -25.121 1.00 93.12 203 ARG A N 1
ATOM 1573 C CA . ARG A 1 203 ? 4.991 2.432 -26.055 1.00 93.12 203 ARG A CA 1
ATOM 1574 C C . ARG A 1 203 ? 3.519 2.552 -25.659 1.00 93.12 203 ARG A C 1
ATOM 1576 O O . ARG A 1 203 ? 2.646 2.628 -26.521 1.00 93.12 203 ARG A O 1
ATOM 1583 N N . TRP A 1 204 ? 3.212 2.516 -24.363 1.00 92.06 204 TRP A N 1
ATOM 1584 C CA . TRP A 1 204 ? 1.837 2.673 -23.883 1.00 92.06 204 TRP A CA 1
ATOM 1585 C C . TRP A 1 204 ? 1.287 4.072 -24.193 1.00 92.06 204 TRP A C 1
ATOM 1587 O O . TRP A 1 204 ? 0.116 4.198 -24.571 1.00 92.06 204 TRP A O 1
ATOM 1597 N N . ASP A 1 205 ? 2.135 5.097 -24.105 1.00 93.00 205 ASP A N 1
ATOM 1598 C CA . ASP A 1 205 ? 1.806 6.467 -24.496 1.00 93.00 205 ASP A CA 1
ATOM 1599 C C . ASP A 1 205 ? 1.581 6.594 -25.996 1.00 93.00 205 ASP A C 1
ATOM 1601 O O . ASP A 1 205 ? 0.514 7.061 -26.403 1.00 93.00 205 ASP A O 1
ATOM 1605 N N . GLU A 1 206 ? 2.502 6.083 -26.816 1.00 93.75 206 GLU A N 1
ATOM 1606 C CA . GLU A 1 206 ? 2.370 6.079 -28.278 1.00 93.75 206 GLU A CA 1
ATOM 1607 C C . GLU A 1 206 ? 1.034 5.458 -28.720 1.00 93.75 206 GLU A C 1
ATOM 1609 O O . GLU A 1 206 ? 0.294 6.037 -29.521 1.00 93.75 206 GLU A O 1
ATOM 1614 N N . LEU A 1 207 ? 0.666 4.300 -28.156 1.00 90.81 207 LEU A N 1
ATOM 1615 C CA . LEU A 1 207 ? -0.598 3.627 -28.476 1.00 90.81 207 LEU A CA 1
ATOM 1616 C C . LEU A 1 207 ? -1.826 4.451 -28.064 1.00 90.81 207 LEU A C 1
ATOM 1618 O O . LEU A 1 207 ? -2.865 4.417 -28.738 1.00 90.81 207 LEU A O 1
ATOM 1622 N N . ARG A 1 208 ? -1.752 5.173 -26.946 1.00 88.38 208 ARG A N 1
ATOM 1623 C CA . ARG A 1 208 ? -2.840 6.048 -26.497 1.00 88.38 208 ARG A CA 1
ATOM 1624 C C . ARG A 1 208 ? -2.973 7.290 -27.359 1.00 88.38 208 ARG A C 1
ATOM 1626 O O . ARG A 1 208 ? -4.099 7.665 -27.691 1.00 88.38 208 ARG A O 1
ATOM 1633 N N . GLU A 1 209 ? -1.863 7.908 -27.731 1.00 88.00 209 GLU A N 1
ATOM 1634 C CA . GLU A 1 209 ? -1.843 9.083 -28.600 1.00 88.00 209 GLU A CA 1
ATOM 1635 C C . GLU A 1 209 ? -2.347 8.747 -30.009 1.00 88.00 209 GLU A C 1
ATOM 1637 O O . GLU A 1 209 ? -3.152 9.491 -30.580 1.00 88.00 209 GLU A O 1
ATOM 1642 N N . GLN A 1 210 ? -2.000 7.568 -30.532 1.00 83.25 210 GLN A N 1
ATOM 1643 C CA . GLN A 1 210 ? -2.552 7.047 -31.788 1.00 83.25 210 GLN A CA 1
ATOM 1644 C C . GLN A 1 210 ? -4.080 6.886 -31.730 1.00 83.25 210 GLN A C 1
ATOM 1646 O O . GLN A 1 210 ? -4.789 7.234 -32.674 1.00 83.25 210 GLN A O 1
ATOM 1651 N N . ARG A 1 211 ? -4.637 6.415 -30.606 1.00 76.94 211 ARG A N 1
ATOM 1652 C CA . ARG A 1 211 ? -6.101 6.325 -30.445 1.00 76.94 211 ARG A CA 1
ATOM 1653 C C . ARG A 1 211 ? -6.766 7.699 -30.407 1.00 76.94 211 ARG A C 1
ATOM 1655 O O . ARG A 1 211 ? -7.835 7.872 -30.987 1.00 76.94 211 ARG A O 1
ATOM 1662 N N . ILE A 1 212 ? -6.150 8.675 -29.743 1.00 73.94 212 ILE A N 1
ATOM 1663 C CA . ILE A 1 212 ? -6.691 10.039 -29.659 1.00 73.94 212 ILE A CA 1
ATOM 1664 C C . ILE A 1 212 ? -6.687 10.711 -31.040 1.00 73.94 212 ILE A C 1
ATOM 1666 O O . ILE A 1 212 ? -7.673 11.349 -31.404 1.00 73.94 212 ILE A O 1
ATOM 1670 N N . THR A 1 213 ? -5.625 10.527 -31.826 1.00 65.06 213 THR A N 1
ATOM 1671 C CA . THR A 1 213 ? -5.498 11.114 -33.172 1.00 65.06 213 THR A CA 1
ATOM 1672 C C . THR A 1 213 ? -6.466 10.506 -34.191 1.00 65.06 213 THR A C 1
ATOM 1674 O O . THR A 1 213 ? -7.030 11.233 -35.007 1.00 65.06 213 THR A O 1
ATOM 1677 N N . LEU A 1 214 ? -6.760 9.204 -34.111 1.00 62.44 214 LEU A N 1
ATOM 1678 C CA . LEU A 1 214 ? -7.792 8.578 -34.953 1.00 62.44 214 LEU A CA 1
ATOM 1679 C C . LEU A 1 214 ? -9.199 9.133 -34.661 1.00 62.44 214 LEU A C 1
ATOM 1681 O O . LEU A 1 214 ? -9.985 9.345 -35.585 1.00 62.44 214 LEU A O 1
ATOM 1685 N N . HIS A 1 215 ? -9.504 9.430 -33.394 1.00 58.16 215 HIS A N 1
ATOM 1686 C CA . HIS A 1 215 ? -10.787 10.009 -32.980 1.00 58.16 215 HIS A CA 1
ATOM 1687 C C . HIS A 1 215 ? -10.889 11.534 -33.154 1.00 58.16 215 HIS A C 1
ATOM 1689 O O . HIS A 1 215 ? -11.993 12.069 -33.067 1.00 58.16 215 HIS A O 1
ATOM 1695 N N . SER A 1 216 ? -9.779 12.239 -33.402 1.00 52.44 216 SER A N 1
ATOM 1696 C CA . SER A 1 216 ? -9.768 13.682 -33.680 1.00 52.44 216 SER A CA 1
ATOM 1697 C C . SER A 1 216 ? -9.756 14.022 -35.171 1.00 52.44 216 SER A C 1
ATOM 1699 O O . SER A 1 216 ? -9.747 15.202 -35.524 1.00 52.44 216 SER A O 1
ATOM 1701 N N . SER A 1 217 ? -9.804 13.018 -36.052 1.00 47.06 217 SER A N 1
ATOM 1702 C CA . SER A 1 217 ? -10.057 13.255 -37.470 1.00 47.06 217 SER A CA 1
ATOM 1703 C C . SER A 1 217 ? -11.463 13.861 -37.639 1.00 47.06 217 SER A C 1
ATOM 1705 O O . SER A 1 217 ? -12.454 13.243 -37.240 1.00 47.06 217 SER A O 1
ATOM 1707 N N . PRO A 1 218 ? -11.602 15.085 -38.189 1.00 47.84 218 PRO A N 1
ATOM 1708 C CA . PRO A 1 218 ? -12.909 15.615 -38.518 1.00 47.84 218 PRO A CA 1
ATOM 1709 C C . PRO A 1 218 ? -13.417 14.802 -39.704 1.00 47.84 218 PRO A C 1
ATOM 1711 O O . PRO A 1 218 ? -13.061 15.068 -40.850 1.00 47.84 218 PRO A O 1
ATOM 1714 N N . SER A 1 219 ? -14.252 13.798 -39.442 1.00 47.50 219 SER A N 1
ATOM 1715 C CA . SER A 1 219 ? -15.128 13.269 -40.477 1.00 47.50 219 SER A CA 1
ATOM 1716 C C . SER A 1 219 ? -15.963 14.445 -40.969 1.00 47.50 219 SER A C 1
ATOM 1718 O O . SER A 1 219 ? -16.865 14.907 -40.269 1.00 47.50 219 SER A O 1
ATOM 1720 N N . THR A 1 220 ? -15.615 14.987 -42.131 1.00 44.97 220 THR A N 1
ATOM 1721 C CA . THR A 1 220 ? -16.426 15.970 -42.837 1.00 44.97 220 THR A CA 1
ATOM 1722 C C . THR A 1 220 ? -17.773 15.297 -43.102 1.00 44.97 220 THR A C 1
ATOM 1724 O O . THR A 1 220 ? -17.799 14.295 -43.818 1.00 44.97 220 THR A O 1
ATOM 1727 N N . PRO A 1 221 ? -18.893 15.749 -42.512 1.00 44.50 221 PRO A N 1
ATOM 1728 C CA . PRO A 1 221 ? -20.180 15.196 -42.864 1.00 44.50 221 PRO A CA 1
ATOM 1729 C C . PRO A 1 221 ? -20.641 15.938 -44.114 1.00 44.50 221 PRO A C 1
ATOM 1731 O O . PRO A 1 221 ? -21.200 17.033 -44.031 1.00 44.50 221 PRO A O 1
ATOM 1734 N N . GLU A 1 222 ? -20.412 15.355 -45.287 1.00 48.78 222 GLU A N 1
ATOM 1735 C CA . GLU A 1 222 ? -21.268 15.683 -46.420 1.00 48.78 222 GLU A CA 1
ATOM 1736 C C . GLU A 1 222 ? -22.691 15.213 -46.087 1.00 48.78 222 GLU A C 1
ATOM 1738 O O . GLU A 1 222 ? -22.987 14.025 -46.003 1.00 48.78 222 GLU A O 1
ATOM 1743 N N . GLY A 1 223 ? -23.566 16.190 -45.848 1.00 51.00 223 GLY A N 1
ATOM 1744 C CA . GLY A 1 223 ? -25.001 16.084 -46.082 1.00 51.00 223 GLY A CA 1
ATOM 1745 C C . GLY A 1 223 ? -25.807 15.166 -45.161 1.00 51.00 223 GLY A C 1
ATOM 1746 O O . GLY A 1 223 ? -26.241 14.097 -45.578 1.00 51.00 223 GLY A O 1
ATOM 1747 N N . ARG A 1 224 ? -26.192 15.669 -43.981 1.00 40.53 224 ARG A N 1
ATOM 1748 C CA . ARG A 1 224 ? -27.591 15.609 -43.501 1.00 40.53 224 ARG A CA 1
ATOM 1749 C C . ARG A 1 224 ? -27.782 16.510 -42.284 1.00 40.53 224 ARG A C 1
ATOM 1751 O O . ARG A 1 224 ? -27.144 16.341 -41.253 1.00 40.53 224 ARG A O 1
ATOM 1758 N N . SER A 1 225 ? -28.678 17.481 -42.440 1.00 47.03 225 SER A N 1
ATOM 1759 C CA . SER A 1 225 ? -29.081 18.435 -41.409 1.00 47.03 225 SER A CA 1
ATOM 1760 C C . SER A 1 225 ? -29.693 17.693 -40.215 1.00 47.03 225 SER A C 1
ATOM 1762 O O . SER A 1 225 ? -30.782 17.132 -40.329 1.00 47.03 225 SER A O 1
ATOM 1764 N N . ALA A 1 226 ? -28.989 17.661 -39.083 1.00 43.12 226 ALA A N 1
ATOM 1765 C CA . ALA A 1 226 ? -29.525 17.191 -37.811 1.00 43.12 226 ALA A CA 1
ATOM 1766 C C . ALA A 1 226 ? -29.839 18.416 -36.946 1.00 43.12 226 ALA A C 1
ATOM 1768 O O . ALA A 1 226 ? -28.943 19.077 -36.4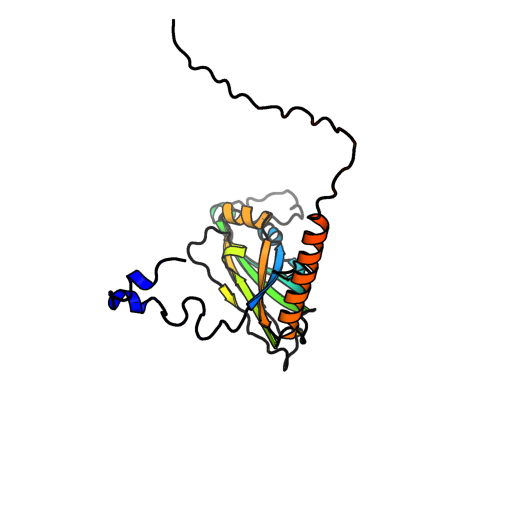22 1.00 43.12 226 ALA A O 1
ATOM 1769 N N . ALA A 1 227 ? -31.127 18.741 -36.844 1.00 48.56 227 ALA A N 1
ATOM 1770 C CA . ALA A 1 227 ? -31.630 19.786 -35.968 1.00 48.56 227 ALA A CA 1
ATOM 1771 C C . ALA A 1 227 ? -31.238 19.480 -34.513 1.00 48.56 227 ALA A C 1
ATOM 1773 O O . ALA A 1 227 ? -31.670 18.483 -33.935 1.00 48.56 227 ALA A O 1
ATOM 1774 N N . LEU A 1 228 ? -30.408 20.340 -33.923 1.00 45.94 228 LEU A N 1
ATOM 1775 C CA . LEU A 1 228 ? -30.085 20.279 -32.501 1.00 45.94 228 LEU A CA 1
ATOM 1776 C C . LEU A 1 228 ? -31.320 20.691 -31.676 1.00 45.94 228 LEU A C 1
ATOM 1778 O O . LEU A 1 228 ? -31.951 21.701 -32.002 1.00 45.94 228 LEU A O 1
ATOM 1782 N N . PRO A 1 229 ? -31.671 19.971 -30.594 1.00 47.66 229 PRO A N 1
ATOM 1783 C CA . PRO A 1 229 ? -32.711 20.420 -29.677 1.00 47.66 229 PRO A CA 1
ATOM 1784 C C . PRO A 1 229 ? -32.285 21.729 -28.991 1.00 47.66 229 PRO A C 1
ATOM 1786 O O . PRO A 1 229 ? -31.123 21.854 -28.591 1.00 47.66 229 PRO A O 1
ATOM 1789 N N . PRO A 1 230 ? -33.194 22.700 -28.795 1.00 52.88 230 PRO A N 1
ATOM 1790 C CA . PRO A 1 230 ? -32.857 23.943 -28.116 1.00 52.88 230 PRO A CA 1
ATOM 1791 C C . PRO A 1 230 ? -32.449 23.672 -26.660 1.00 52.88 230 PRO A C 1
ATOM 1793 O O . PRO A 1 230 ? -33.215 23.120 -25.866 1.00 52.88 230 PRO A O 1
ATOM 1796 N N . MET A 1 231 ? -31.231 24.090 -26.305 1.00 41.88 231 MET A N 1
ATOM 1797 C CA . MET A 1 231 ? -30.722 24.094 -24.932 1.00 41.88 231 MET A CA 1
ATOM 1798 C C . MET A 1 231 ? -31.670 24.888 -24.024 1.00 41.88 231 MET A C 1
ATOM 1800 O O . MET A 1 231 ? -31.820 26.104 -24.162 1.00 41.88 231 MET A O 1
ATOM 1804 N N . ARG A 1 232 ? -32.289 24.204 -23.056 1.00 47.41 232 ARG A N 1
ATOM 1805 C CA . ARG A 1 232 ? -33.074 24.829 -21.984 1.00 47.41 232 ARG A CA 1
ATOM 1806 C C . ARG A 1 232 ? -32.145 25.686 -21.119 1.00 47.41 232 ARG A C 1
ATOM 1808 O O . ARG A 1 232 ? -31.442 25.188 -20.245 1.00 47.41 232 ARG A O 1
ATOM 1815 N N . ARG A 1 233 ? -32.146 26.993 -21.372 1.00 44.88 233 ARG A N 1
ATOM 1816 C CA . ARG A 1 233 ? -31.495 28.003 -20.535 1.00 44.88 233 ARG A CA 1
ATOM 1817 C C . ARG A 1 233 ? -32.315 28.142 -19.248 1.00 44.88 233 ARG A C 1
ATOM 1819 O O . ARG A 1 233 ? -33.456 28.591 -19.291 1.00 44.88 233 ARG A O 1
ATOM 1826 N N . SER A 1 234 ? -31.772 27.719 -18.110 1.00 42.19 234 SER A N 1
ATOM 1827 C CA . SER A 1 234 ? -32.407 27.914 -16.802 1.00 42.19 234 SER A CA 1
ATOM 1828 C C . SER A 1 234 ? -32.330 29.393 -16.406 1.00 42.19 234 SER A C 1
ATOM 1830 O O . SER A 1 234 ? -31.282 29.873 -15.972 1.00 42.19 234 SER A O 1
ATOM 1832 N N . GLU A 1 235 ? -33.429 30.124 -16.585 1.00 43.31 235 GLU A N 1
ATOM 1833 C CA . GLU A 1 235 ? -33.579 31.513 -16.150 1.00 43.31 235 GLU A CA 1
ATOM 1834 C C . GLU A 1 235 ? -33.773 31.551 -14.622 1.00 43.31 235 GLU A C 1
ATOM 1836 O O . GLU A 1 235 ? -34.794 31.113 -14.094 1.00 43.31 235 GLU A O 1
ATOM 1841 N N . LYS A 1 236 ? -32.785 32.073 -13.883 1.00 36.88 236 LYS A N 1
ATOM 1842 C CA . LYS A 1 236 ? -32.981 32.501 -12.492 1.00 36.88 236 LYS A CA 1
ATOM 1843 C C . LYS A 1 236 ? -33.736 33.832 -12.506 1.00 36.88 236 LYS A C 1
ATOM 1845 O O . LYS A 1 236 ? -33.126 34.881 -12.690 1.00 36.88 236 LYS A O 1
ATOM 1850 N N . ARG A 1 237 ? -35.047 33.799 -12.258 1.00 36.34 237 ARG A N 1
ATOM 1851 C CA . ARG A 1 237 ? -35.805 34.958 -11.764 1.00 36.34 237 ARG A CA 1
ATOM 1852 C C . ARG A 1 237 ? -36.118 34.755 -10.287 1.00 36.34 237 ARG A C 1
ATOM 1854 O O . ARG A 1 237 ? -37.026 34.012 -9.943 1.00 36.34 237 ARG A O 1
ATOM 1861 N N . LEU A 1 238 ? -35.399 35.465 -9.427 1.00 37.69 238 LEU A N 1
ATOM 1862 C CA . LEU A 1 238 ? -35.881 35.831 -8.097 1.00 37.69 238 LEU A CA 1
ATOM 1863 C C . LEU A 1 238 ? -35.915 37.355 -8.066 1.00 37.69 238 LEU A C 1
ATOM 1865 O O . LEU A 1 238 ? -34.887 38.031 -8.031 1.00 37.69 238 LEU A O 1
ATOM 1869 N N . ARG A 1 239 ? -37.136 37.872 -8.224 1.00 40.47 239 ARG A N 1
ATOM 1870 C CA . ARG A 1 239 ? -37.458 39.290 -8.121 1.00 40.47 239 ARG A CA 1
ATOM 1871 C C . ARG A 1 239 ? -37.214 39.753 -6.691 1.00 40.47 239 ARG A C 1
ATOM 1873 O O . ARG A 1 239 ? -37.554 39.060 -5.737 1.00 40.47 239 ARG A O 1
ATOM 1880 N N . HIS A 1 240 ? -36.632 40.940 -6.600 1.00 36.56 240 HIS A N 1
ATOM 1881 C CA . HIS A 1 240 ? -36.555 41.739 -5.391 1.00 36.56 240 HIS A CA 1
ATOM 1882 C C . HIS A 1 240 ? -37.963 42.014 -4.850 1.00 36.56 240 HIS A C 1
ATOM 1884 O O . HIS A 1 240 ? -38.897 42.233 -5.625 1.00 36.56 240 HIS A O 1
ATOM 1890 N N . GLY A 1 241 ? -38.093 42.015 -3.524 1.00 35.66 241 GLY A N 1
ATOM 1891 C CA . GLY A 1 241 ? -39.236 42.617 -2.850 1.00 35.66 241 GLY A CA 1
ATOM 1892 C C . GLY A 1 241 ? -39.214 44.137 -2.970 1.00 35.66 241 GLY A C 1
ATOM 1893 O O . GLY A 1 241 ? -38.158 44.717 -3.208 1.00 35.66 241 GLY A O 1
ATOM 1894 N N . THR A 1 242 ? -40.381 44.757 -2.787 1.00 33.19 242 THR A N 1
ATOM 1895 C CA . THR A 1 242 ? -40.594 46.036 -2.086 1.00 33.19 242 THR A CA 1
ATOM 1896 C C . THR A 1 242 ? -42.107 46.256 -1.933 1.00 33.19 242 THR A C 1
ATOM 1898 O O . THR A 1 242 ? -42.820 46.337 -2.925 1.00 33.19 242 THR A O 1
ATOM 1901 N N . ILE A 1 243 ? -42.557 46.240 -0.674 1.00 37.00 243 ILE A N 1
ATOM 1902 C CA . ILE A 1 243 ? -43.407 47.230 0.017 1.00 37.00 243 ILE A CA 1
ATOM 1903 C C . ILE A 1 243 ? -44.479 47.954 -0.821 1.00 37.00 243 ILE A C 1
ATOM 1905 O O . ILE A 1 243 ? -44.146 48.814 -1.633 1.00 37.00 243 ILE A O 1
ATOM 1909 N N . ALA A 1 244 ? -45.751 47.691 -0.505 1.00 36.03 244 ALA A N 1
ATOM 1910 C CA . ALA A 1 244 ? -46.713 48.637 0.086 1.00 36.03 244 ALA A CA 1
ATOM 1911 C C . ALA A 1 244 ? -47.974 47.865 0.503 1.00 36.03 244 ALA A C 1
ATOM 1913 O O . ALA A 1 244 ? -48.436 47.033 -0.311 1.00 36.03 244 ALA A O 1
#

pLDDT: mean 81.16, std 20.39, range [33.19, 98.56]

Foldseek 3Di:
DDDPVVCPVPVVVCVVAPPPCNPADVVHDQKDFFFWWKAALQQQQLVHKDKDKTFTAGPQLRDGQWIWIKIKAWPDKAADPVVVPPPDDDPDDPDPRRHGRDAQIKTKIKIKIQAIDRHDVQWFQKKKKKFKPCQQQPDPDPDIDIDIWDMDGVVPDDRSVHIDMDMDIDGCHPSSSVCSNGGITIIIMMGRTDVVNVVVSVVVVVVVVVVVVVVPPPPPDDDDDDDDDDDPDDDDDDDDDDDD

Organism: Grifola frondosa (NCBI:txid5627)

Sequence (244 aa):
MRNLTTFIDRPSYSQHFSSEEPFYDSPPPEYSFIGNALLSLAPLSRRLSSSSVVPIFCRYTAEAIGSCRVEIKIANVILSPKHANTSTTSTRSSSPVPGTVPPGSKLTFYLIVDSVKGLSHLDFSSVHLQARLSSFIGPSLSAEEVYPSSAIDMDSSSLSDLKFRRSFSMVASSKVLAYLRQGYAPIEFYARLKPTYLERMERWDELREQRITLHSSPSTPEGRSAALPPMRRSEKRLRHGTIA

Radius of gyration: 27.35 Å; chains: 1; bounding box: 70×63×79 Å

Secondary structure (DSSP, 8-state):
---SGGGTT-HHHHTTS-SS-TT--SSPPS-EEEEEEEEE-HHHHTT--EEEEEEEEETTT--EEEEEEEEEEEEEEEPPHHHHTT-----S---SSPPPPPTTEEEEEEEEEEEEE---TTTEEEEEEEEESHHHH-TT-SS--EEEPPPEETTTS-GGG--EEEEEEEEE-HHHHHHHHH-EEEEEEEEEEPHHHHHHHHHHHHHHHHHHHHHTS-----S----PPP--------PPP---

=== Feature glossary ===
Annotated list of the representations used here:

Nearest PDB structures. The Foldseek neighbor list gives the closest experimentally determined structures in the PDB, ranked by structural alignment. TM-score near 1 means near-identical fold; near 0.3 means only rough topology match. This is how one finds what a novel AlphaFold prediction most resembles in the solved-structure universe.

Foldseek 3Di. Foldseek's 3Di representation compresses backbone geometry into a per-residue letter drawn from a learned twenty-state alphabet. It captures the tertiary interaction pattern around each residue — which residues are packed against it in space, regardless of where they are in sequence.

Radius of gyration, Cα contacts, bounding box. Radius of gyration (Rg) is the root-mean-square distance of Cα atoms from their centroid — a single number for overall size and compactness. A globular domain of N residues has Rg ≈ 2.2·N^0.38 Å; an extended or disordered chain has a much larger Rg. The Cα contact count is the number of residue pairs whose Cα atoms are within 8 Å and are more than four positions apart in sequence — a standard proxy for tertiary packing density. The bounding box is the smallest axis-aligned box enclosing all Cα atoms.

InterPro / GO / CATH / organism. The annotation block draws on four external resources. InterPro: which protein families and domains the sequence belongs to. GO: standardized terms for what the protein does, what process it participates in, and where in the cell it acts. CATH: which structural fold it has in the CATH hierarchy. Organism: the species of origin.

mmCIF coordinates. The mmCIF block holds the 3D Cartesian coordinates of each backbone atom (N, Cα, C, O) in ångströms. mmCIF is the PDB's canonical archive format — a tagged-loop text representation of the atomic model.

pLDDT. pLDDT is the predicted lDDT-Cα score: AlphaFold's confidence that the local environment of each residue (all inter-atomic distances within 15 Å) is correctly placed. It is a per-residue number between 0 and 100, with higher meaning more reliable.

Backbone torsions (φ/ψ). φ (phi) and ψ (psi) are the two rotatable backbone dihedrals per residue: φ is the C(i-1)–N–Cα–C torsion, ψ is the N–Cα–C–N(i+1) torsion, both in degrees on (−180°, 180°]. α-helical residues cluster near (−60°, −45°); β-strand residues near (−120°, +130°). A Ramachandran plot is simply a scatter of (φ, ψ) for every residue.

B-factor. For experimental (PDB) structures, the B-factor (temperature factor) quantifies the positional spread of each atom in the crystal — a combination of thermal vibration and static disorder — in units of Å². High B-factors mark flexible loops or poorly resolved regions; low B-factors mark the rigid, well-ordered core.

Secondary structure (3-state, P-SEA). SS3 is a coarse helix/strand/coil call (letters a/b/c) made by the P-SEA algorithm from inter-Cα distances and dihedrals. It is less detailed than DSSP but needs only Cα positions.

Predicted aligned error. Predicted aligned error is AlphaFold's pairwise confidence. Unlike pLDDT (per-residue), PAE is per-residue-pair and captures whether two parts of the structure are correctly placed relative to each other. Units are ångströms of expected positional error.

Solvent-accessible surface area. Solvent-accessible surface area (SASA) is the area in Å² traced out by the centre of a 1.4 Å probe sphere (a water molecule) rolled over the protein's van der Waals surface (Shrake–Rupley / Lee–Richards construction). Buried residues have near-zero SASA; fully exposed residues can exceed 200 Å². The total SASA scales roughly with the number of surface residues.

Secondary structure (8-state, DSSP). The SS8 string is DSSP's per-residue secondary-structure call. α-helix (H) means an i→i+4 H-bond ladder; β-strand (E) means the residue participates in a β-sheet; 3₁₀ (G) and π (I) are tighter and wider helices; T/S are turns/bends; '-' is loop.

Rendered structure images. Structure images are PyMOL renders from six orthogonal camera directions. Cartoon representation draws helices as coils and strands as arrows; sticks shows the backbone as bonds; surface shows the solvent-excluded envelope. Rainbow coloring maps sequence position to hue (blue→red, N→C); chain coloring assigns a distinct color per polypeptide.

Sequence. The amino-acid sequence is the protein's primary structure: the linear order of residues from the N-terminus to the C-terminus, written in one-letter code. Everything else here — the 3D coordinates, the secondary structure, the domain annotations — is ultimately a consequence of this string.

Contact-map, Ramachandran, and PAE plots. Three diagnostic plots accompany the record. The Cα contact map visualizes the tertiary structure as a 2D adjacency matrix (8 Å cutoff, sequence-local contacts suppressed). The Ramachandran plot shows the distribution of backbone (φ, ψ) torsions, with points in the α and β basins reflecting secondary structure content. The PAE plot shows AlphaFold's inter-residue confidence as a color matrix.